Protein AF-A0AAV2G6J3-F1 (afdb_monomer_lite)

InterPro domains:
  IPR007528 RINT-1/Tip20 [PF04437] (34-221)
  IPR007528 RINT-1/Tip20 [PS51386] (1-234)
  IPR007528 RINT-1/Tip20 [PTHR13520] (1-225)

Organism: NCBI:txid586398

pLDDT: mean 77.65, std 18.49, range [34.84, 96.94]

Sequence (234 aa):
MISFDQGVLSLAIHSGVLISIQEDRNLQKLSSLSVFCDRPDWLDFWAEIELSDTLEKLKAEADDERKWKAKVQAVALISGPDNYKSPIVSSRFLHHLSLVIDRCRLLPTTSLRCRFARLVGAPIIHRFLESMLHWCQEAEGLTALTDDEGLIKVANLVNAAHYFESVLKEWCEDVLFLEMGFDQIDPFLNGNSGARGPFNMSMGGVFEFEIKELERFRKEWVEKININSCFEGI

Radius of gyration: 21.55 Å; chains: 1; bounding box: 54×32×74 Å

Foldseek 3Di:
DVVVQVVQLVVCVVVCVCVVDDPQPVNLVSGPLVVCVVVVVVLLVVLVVLQVVLVVVLVVQLVDVVQLVAFPPPDPDDDDPPPLRAGNSLVSLVVSLVVQLVVLVSRSDLVSSLVSNLSRVQVSLVVLVVSLVVLLVVLVVVVVLLPPVSLVSNVNSLSSLVVSLVVVVVVCPDPSQVNSLVVVVPPVVVPDDPPPDVDPPDNDTSCPVSSVSSVVSSVVSVVSSVVSVVVVPD

Structure (mmCIF, N/CA/C/O backbone):
data_AF-A0AAV2G6J3-F1
#
_entry.id   AF-A0AAV2G6J3-F1
#
loop_
_atom_site.group_PDB
_atom_site.id
_atom_site.type_symbol
_atom_site.label_atom_id
_atom_site.label_alt_id
_atom_site.label_comp_id
_atom_site.label_asym_id
_atom_site.label_entity_id
_atom_site.label_seq_id
_atom_site.pdbx_PDB_ins_code
_atom_site.Cartn_x
_atom_site.Cartn_y
_atom_site.Cartn_z
_atom_site.occupancy
_atom_site.B_iso_or_equiv
_atom_site.auth_seq_id
_atom_site.auth_comp_id
_atom_site.auth_asym_id
_atom_site.auth_atom_id
_atom_site.pdbx_PDB_model_num
ATOM 1 N N . MET A 1 1 ? 2.791 6.927 -21.800 1.00 72.19 1 MET A N 1
ATOM 2 C CA . MET A 1 1 ? 4.029 6.133 -21.653 1.00 72.19 1 MET A CA 1
ATOM 3 C C . MET A 1 1 ? 3.708 4.648 -21.622 1.00 72.19 1 MET A C 1
ATOM 5 O O . MET A 1 1 ? 4.014 3.994 -22.596 1.00 72.19 1 MET A O 1
ATOM 9 N N . ILE A 1 2 ? 2.978 4.139 -20.623 1.00 76.62 2 ILE A N 1
ATOM 10 C CA . ILE A 1 2 ? 2.647 2.701 -20.503 1.00 76.62 2 ILE A CA 1
ATOM 11 C C . ILE A 1 2 ? 1.905 2.125 -21.724 1.00 76.62 2 ILE A C 1
ATOM 13 O O . ILE A 1 2 ? 2.316 1.108 -22.263 1.00 76.62 2 ILE A O 1
ATOM 17 N N . SER A 1 3 ? 0.855 2.790 -22.214 1.00 78.69 3 SER A N 1
ATOM 18 C CA . SER A 1 3 ? 0.112 2.335 -23.404 1.00 78.69 3 SER A CA 1
ATOM 19 C C . SER A 1 3 ? 0.949 2.360 -24.687 1.00 78.69 3 SER A C 1
ATOM 21 O O . SER A 1 3 ? 0.799 1.502 -25.553 1.00 78.69 3 SER A O 1
ATOM 23 N N . PHE A 1 4 ? 1.851 3.338 -24.796 1.00 76.69 4 PHE A N 1
ATOM 24 C CA . PHE A 1 4 ? 2.818 3.416 -25.886 1.00 76.69 4 PHE A CA 1
ATOM 25 C C . PHE A 1 4 ? 3.822 2.263 -25.792 1.00 76.69 4 PHE A C 1
ATOM 27 O O . PHE A 1 4 ? 4.052 1.585 -26.785 1.00 76.69 4 PHE A O 1
ATOM 34 N N . ASP A 1 5 ? 4.335 1.992 -24.592 1.00 79.00 5 ASP A N 1
ATOM 35 C CA . ASP A 1 5 ? 5.251 0.890 -24.306 1.00 79.00 5 ASP A CA 1
ATOM 36 C C . ASP A 1 5 ? 4.662 -0.467 -24.691 1.00 79.00 5 ASP A C 1
ATOM 38 O O . ASP A 1 5 ? 5.259 -1.227 -25.447 1.00 79.00 5 ASP A O 1
ATOM 42 N N . GLN A 1 6 ? 3.431 -0.726 -24.248 1.00 79.94 6 GLN A N 1
ATOM 43 C CA . GLN A 1 6 ? 2.686 -1.941 -24.569 1.00 79.94 6 GLN A CA 1
ATOM 44 C C . GLN A 1 6 ? 2.446 -2.080 -26.077 1.00 79.94 6 GLN A C 1
ATOM 46 O O . GLN A 1 6 ? 2.583 -3.173 -26.625 1.00 79.94 6 GLN A O 1
ATOM 51 N N . GLY A 1 7 ? 2.135 -0.974 -26.760 1.00 79.31 7 GLY A N 1
ATOM 52 C CA . GLY A 1 7 ? 1.993 -0.949 -28.214 1.00 79.31 7 GLY A CA 1
ATOM 53 C C . GLY A 1 7 ? 3.303 -1.270 -28.938 1.00 79.31 7 GLY A C 1
ATOM 54 O O . GLY A 1 7 ? 3.314 -2.106 -29.839 1.00 79.31 7 GLY A O 1
ATOM 55 N N . VAL A 1 8 ? 4.415 -0.659 -28.522 1.00 77.62 8 VAL A N 1
ATOM 56 C CA . VAL A 1 8 ? 5.749 -0.900 -29.099 1.00 77.62 8 VAL A CA 1
ATOM 57 C C . VAL A 1 8 ? 6.195 -2.343 -28.867 1.00 77.62 8 VAL A C 1
ATOM 59 O O . VAL A 1 8 ? 6.645 -2.995 -29.809 1.00 77.62 8 VAL A O 1
ATOM 62 N N . LEU A 1 9 ? 6.015 -2.872 -27.655 1.00 74.69 9 LEU A N 1
ATOM 63 C CA . LEU A 1 9 ? 6.336 -4.262 -27.323 1.00 74.69 9 LEU A CA 1
ATOM 64 C C . LEU A 1 9 ? 5.487 -5.245 -28.137 1.00 74.69 9 LEU A C 1
ATOM 66 O O . LEU A 1 9 ? 6.031 -6.183 -28.717 1.00 74.69 9 LEU A O 1
ATOM 70 N N . SER A 1 10 ? 4.177 -5.009 -28.257 1.00 80.25 10 SER A N 1
ATOM 71 C CA . SER A 1 10 ? 3.293 -5.836 -29.089 1.00 80.25 10 SER A CA 1
ATOM 72 C C . SER A 1 10 ? 3.733 -5.831 -30.556 1.00 80.25 10 SER A C 1
ATOM 74 O O . SER A 1 10 ? 3.863 -6.894 -31.166 1.00 80.25 10 SER A O 1
ATOM 76 N N . LEU A 1 11 ? 4.057 -4.663 -31.115 1.00 79.12 11 LEU A N 1
ATOM 77 C CA . LEU A 1 11 ? 4.566 -4.550 -32.484 1.00 79.12 11 LEU A CA 1
ATOM 78 C C . LEU A 1 11 ? 5.906 -5.275 -32.665 1.00 79.12 11 LEU A C 1
ATOM 80 O O . LEU A 1 11 ? 6.098 -5.950 -33.677 1.00 79.12 11 LEU A O 1
ATOM 84 N N . ALA A 1 12 ? 6.818 -5.184 -31.695 1.00 71.06 12 ALA A N 1
ATOM 85 C CA . ALA A 1 12 ? 8.110 -5.874 -31.723 1.00 71.06 12 ALA A CA 1
ATOM 86 C C . ALA A 1 12 ? 7.958 -7.408 -31.675 1.00 71.06 12 ALA A C 1
ATOM 88 O O . ALA A 1 12 ? 8.682 -8.119 -32.377 1.00 71.06 12 ALA A O 1
ATOM 89 N N . ILE A 1 13 ? 6.987 -7.914 -30.903 1.00 73.31 13 ILE A N 1
ATOM 90 C CA . ILE A 1 13 ? 6.621 -9.340 -30.859 1.00 73.31 13 ILE A CA 1
ATOM 91 C C . ILE A 1 13 ? 6.079 -9.784 -32.225 1.00 73.31 13 ILE A C 1
ATOM 93 O O . ILE A 1 13 ? 6.547 -10.773 -32.788 1.00 73.31 13 ILE A O 1
ATOM 97 N N . HIS A 1 14 ? 5.129 -9.037 -32.794 1.00 74.44 14 HIS A N 1
ATOM 98 C CA . HIS A 1 14 ? 4.470 -9.407 -34.052 1.00 74.44 14 HIS A CA 1
ATOM 99 C C . HIS A 1 14 ? 5.359 -9.265 -35.296 1.00 74.44 14 HIS A C 1
ATOM 101 O O . HIS A 1 14 ? 5.108 -9.925 -36.301 1.00 74.44 14 HIS A O 1
ATOM 107 N N . SER A 1 15 ? 6.401 -8.435 -35.244 1.00 73.69 15 SER A N 1
ATOM 108 C CA . SER A 1 15 ? 7.325 -8.203 -36.366 1.00 73.69 15 SER A CA 1
ATOM 109 C C . SER A 1 15 ? 8.508 -9.177 -36.419 1.00 73.69 15 SER A C 1
ATOM 111 O O . SER A 1 15 ? 9.328 -9.084 -37.329 1.00 73.69 15 SER A O 1
ATOM 113 N N . GLY A 1 16 ?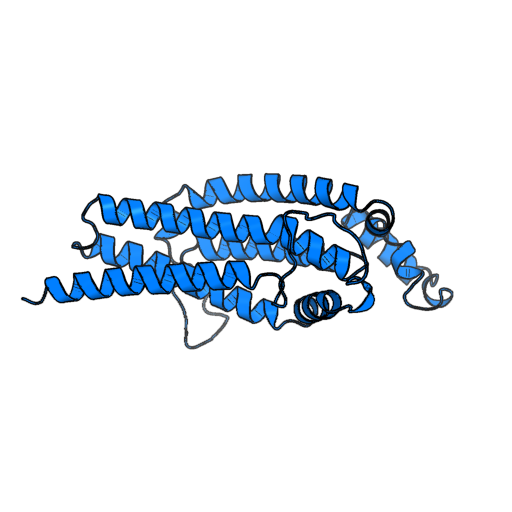 8.628 -10.109 -35.464 1.00 62.91 16 GLY A N 1
ATOM 114 C CA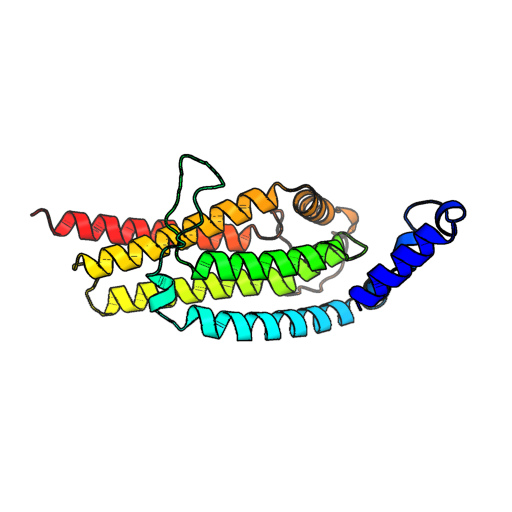 . GLY A 1 16 ? 9.740 -11.067 -35.407 1.00 62.91 16 GLY A CA 1
ATOM 115 C C . GLY A 1 16 ? 11.088 -10.446 -35.017 1.00 62.91 16 GLY A C 1
ATOM 116 O O . GLY A 1 16 ? 12.092 -11.153 -34.961 1.00 62.91 16 GLY A O 1
ATOM 117 N N . VAL A 1 17 ? 11.117 -9.147 -34.690 1.00 63.75 17 VAL A N 1
ATOM 118 C CA . VAL A 1 17 ? 12.305 -8.419 -34.207 1.00 63.75 17 VAL A CA 1
ATOM 119 C C . VAL A 1 17 ? 12.877 -9.089 -32.953 1.00 63.75 17 VAL A C 1
ATOM 121 O O . VAL A 1 17 ? 14.092 -9.233 -32.828 1.00 63.75 17 VAL A O 1
ATOM 124 N N . LEU A 1 18 ? 11.999 -9.612 -32.093 1.00 54.91 18 LEU A N 1
ATOM 125 C CA . LEU A 1 18 ? 12.338 -10.377 -30.890 1.00 54.91 18 LEU A CA 1
ATOM 126 C C . LEU A 1 18 ? 13.157 -11.655 -31.150 1.00 54.91 18 LEU A C 1
ATOM 128 O O . LEU A 1 18 ? 13.958 -12.025 -30.306 1.00 54.91 18 LEU A O 1
ATOM 132 N N . ILE A 1 19 ? 13.030 -12.286 -32.324 1.00 51.00 19 ILE A N 1
ATOM 133 C CA . ILE A 1 19 ? 13.749 -13.529 -32.677 1.00 51.00 19 ILE A CA 1
ATOM 134 C C . ILE A 1 19 ? 15.229 -13.244 -33.008 1.00 51.00 19 ILE A C 1
ATOM 136 O O . ILE A 1 19 ? 16.076 -14.130 -32.933 1.00 51.00 19 ILE A O 1
ATOM 140 N N . SER A 1 20 ? 15.563 -11.996 -33.357 1.00 52.22 20 SER A N 1
ATOM 141 C CA . SER A 1 20 ? 16.933 -11.571 -33.695 1.00 52.22 20 SER A CA 1
ATOM 142 C C . SER A 1 20 ? 17.709 -10.970 -32.518 1.00 52.22 20 SER A C 1
ATOM 144 O O . SER A 1 20 ? 18.921 -10.763 -32.604 1.00 52.22 20 SER A O 1
ATOM 146 N N . ILE A 1 21 ? 17.014 -10.665 -31.422 1.00 52.16 21 ILE A N 1
ATOM 147 C CA . ILE A 1 21 ? 17.557 -9.928 -30.289 1.00 52.16 21 ILE A CA 1
ATOM 148 C C . ILE A 1 21 ? 17.867 -10.928 -29.180 1.00 52.16 21 ILE A C 1
ATOM 150 O O . ILE A 1 21 ? 16.966 -11.423 -28.516 1.00 52.16 21 ILE A O 1
ATOM 154 N N . GLN A 1 22 ? 19.159 -11.199 -28.983 1.00 49.00 22 GLN A N 1
ATOM 155 C CA . GLN A 1 22 ? 19.683 -11.997 -27.876 1.00 49.00 22 GLN A CA 1
ATOM 156 C C . GLN A 1 22 ? 19.003 -11.597 -26.554 1.00 49.00 22 GLN A C 1
ATOM 158 O O . GLN A 1 22 ? 19.019 -10.423 -26.165 1.00 49.00 22 GLN A O 1
ATOM 163 N N . GLU A 1 23 ? 18.351 -12.590 -25.955 1.00 53.41 23 GLU A N 1
ATOM 164 C CA . GLU A 1 23 ? 17.253 -12.470 -24.998 1.00 53.41 23 GLU A CA 1
ATOM 165 C C . GLU A 1 23 ? 17.661 -11.698 -23.717 1.00 53.41 23 GLU A C 1
ATOM 167 O O . GLU A 1 23 ? 18.823 -11.672 -23.307 1.00 53.41 23 GLU A O 1
ATOM 172 N N . ASP A 1 24 ? 16.690 -10.996 -23.131 1.00 54.44 24 ASP A N 1
ATOM 173 C CA . ASP A 1 24 ? 16.726 -10.135 -21.934 1.00 54.44 24 ASP A CA 1
ATOM 174 C C . ASP A 1 24 ? 17.285 -8.709 -22.049 1.00 54.44 24 ASP A C 1
ATOM 176 O O . ASP A 1 24 ? 16.523 -7.742 -21.948 1.00 54.44 24 ASP A O 1
ATOM 180 N N . ARG A 1 25 ? 18.591 -8.501 -22.252 1.00 52.88 25 ARG A N 1
ATOM 181 C CA . ARG A 1 25 ? 19.181 -7.153 -22.037 1.00 52.88 25 ARG A CA 1
ATOM 182 C C . ARG A 1 25 ? 18.759 -6.089 -23.050 1.00 52.88 25 ARG A C 1
ATOM 184 O O . ARG A 1 25 ? 18.781 -4.899 -22.746 1.00 52.88 25 ARG A O 1
ATOM 191 N N . ASN A 1 26 ? 18.426 -6.499 -24.267 1.00 54.53 26 ASN A N 1
ATOM 192 C CA . ASN A 1 26 ? 18.057 -5.578 -25.341 1.00 54.53 26 ASN A CA 1
ATOM 193 C C . ASN A 1 26 ? 16.536 -5.372 -25.443 1.00 54.53 26 ASN A C 1
ATOM 195 O O . ASN A 1 26 ? 16.110 -4.341 -25.952 1.00 54.53 26 ASN A O 1
ATOM 199 N N . LEU A 1 27 ? 15.726 -6.286 -24.897 1.00 55.91 27 LEU A N 1
ATOM 200 C CA . LEU A 1 27 ? 14.273 -6.107 -24.775 1.00 55.91 27 LEU A CA 1
ATOM 201 C C . LEU A 1 27 ? 13.935 -5.036 -23.743 1.00 55.91 27 LEU A C 1
ATOM 203 O O . LEU A 1 27 ? 13.085 -4.185 -23.994 1.00 55.91 27 LEU A O 1
ATOM 207 N N . GLN A 1 28 ? 14.687 -5.003 -22.638 1.00 57.94 28 GLN A N 1
ATOM 208 C CA . GLN A 1 28 ? 14.597 -3.923 -21.658 1.00 57.94 28 GLN A CA 1
ATOM 209 C C . GLN A 1 28 ? 14.877 -2.548 -22.277 1.00 57.94 28 GLN A C 1
ATOM 211 O O . GLN A 1 28 ? 14.279 -1.582 -21.835 1.00 57.94 28 GLN A O 1
ATOM 216 N N . LYS A 1 29 ? 15.719 -2.451 -23.321 1.00 62.94 29 LYS A N 1
ATOM 217 C CA . LYS A 1 29 ? 16.027 -1.187 -24.024 1.00 62.94 29 LYS A CA 1
ATOM 218 C C . LYS A 1 29 ? 14.955 -0.736 -25.019 1.00 62.94 29 LYS A C 1
ATOM 220 O O . LYS A 1 29 ? 14.995 0.406 -25.461 1.00 62.94 29 LYS A O 1
ATOM 225 N N . LEU A 1 30 ? 14.045 -1.626 -25.422 1.00 66.94 30 LEU A N 1
ATOM 226 C CA . LEU A 1 30 ? 12.919 -1.267 -26.292 1.00 66.94 30 LEU A CA 1
ATOM 227 C C . LEU A 1 30 ? 11.773 -0.632 -25.503 1.00 66.94 30 LEU A C 1
ATOM 229 O O . LEU A 1 30 ? 10.970 0.099 -26.082 1.00 66.94 30 LEU A O 1
ATOM 233 N N . SER A 1 31 ? 11.709 -0.895 -24.196 1.00 77.38 31 SER A N 1
ATOM 234 C CA . SER A 1 31 ? 10.759 -0.227 -23.321 1.00 77.38 31 SER A CA 1
ATOM 235 C C . SER A 1 31 ? 11.145 1.243 -23.167 1.00 77.38 31 SER A C 1
ATOM 237 O O . SER A 1 31 ? 12.241 1.578 -22.737 1.00 77.38 31 SER A O 1
ATOM 239 N N . SER A 1 32 ? 10.210 2.139 -23.444 1.00 80.75 32 SER A N 1
ATOM 240 C CA . SER A 1 32 ? 10.260 3.544 -23.049 1.00 80.75 32 SER A CA 1
ATOM 241 C C . SER A 1 32 ? 10.492 3.741 -21.545 1.00 80.75 32 SER A C 1
ATOM 243 O O . SER A 1 32 ? 11.005 4.786 -21.154 1.00 80.75 32 SER A O 1
ATOM 245 N N . LEU A 1 33 ? 10.191 2.743 -20.701 1.00 84.00 33 LEU A N 1
ATOM 246 C CA . LEU A 1 33 ? 10.490 2.764 -19.263 1.00 84.00 33 LEU A CA 1
ATOM 247 C C . LEU A 1 33 ? 11.981 2.547 -18.960 1.00 84.00 33 LEU A C 1
ATOM 249 O O . LEU A 1 33 ? 12.421 2.828 -17.845 1.00 84.00 33 LEU A O 1
ATOM 253 N N . SER A 1 34 ? 12.782 2.118 -19.942 1.00 84.81 34 SER A N 1
ATOM 254 C CA . SER A 1 34 ? 14.243 2.024 -19.822 1.00 84.81 34 SER A CA 1
ATOM 255 C C . SER A 1 34 ? 14.903 3.375 -19.589 1.00 84.81 34 SER A C 1
ATOM 257 O O . SER A 1 34 ? 16.009 3.420 -19.061 1.00 84.81 34 SER A O 1
ATOM 259 N N . VAL A 1 35 ? 14.226 4.477 -19.934 1.00 87.94 35 VAL A N 1
ATOM 260 C CA . VAL A 1 35 ? 14.718 5.836 -19.680 1.00 87.94 35 VAL A CA 1
ATOM 261 C C . VAL A 1 35 ? 15.012 6.067 -18.196 1.00 87.94 35 VAL A C 1
ATOM 263 O O . VAL A 1 35 ? 15.925 6.815 -17.862 1.00 87.94 35 VAL A O 1
ATOM 266 N N . PHE A 1 36 ? 14.297 5.380 -17.299 1.00 88.50 36 PHE A N 1
ATOM 267 C CA . PHE A 1 36 ? 14.523 5.471 -15.858 1.00 88.50 36 PHE A CA 1
ATOM 268 C C . PHE A 1 36 ? 15.818 4.797 -15.400 1.00 88.50 36 PHE A C 1
ATOM 270 O O . PHE A 1 36 ? 16.318 5.131 -14.329 1.00 88.50 36 PHE A O 1
ATOM 277 N N . CYS A 1 37 ? 16.391 3.888 -16.196 1.00 86.19 37 CYS A N 1
ATOM 278 C CA . CYS A 1 37 ? 17.722 3.347 -15.923 1.00 86.19 37 CYS A CA 1
ATOM 279 C C . CYS A 1 37 ? 18.796 4.431 -16.079 1.00 86.19 37 CYS A C 1
ATOM 281 O O . CYS A 1 37 ? 19.710 4.507 -15.263 1.00 86.19 37 CYS A O 1
ATOM 283 N N . ASP A 1 38 ? 18.662 5.281 -17.100 1.00 87.81 38 ASP A N 1
ATOM 284 C CA . ASP A 1 38 ? 19.607 6.368 -17.378 1.00 87.81 38 ASP A CA 1
ATOM 285 C C . ASP A 1 38 ? 19.305 7.622 -16.541 1.00 87.81 38 ASP A C 1
ATOM 287 O O . ASP A 1 38 ? 20.206 8.391 -16.199 1.00 87.81 38 ASP A O 1
ATOM 291 N N . ARG A 1 39 ? 18.025 7.837 -16.215 1.00 88.06 39 ARG A N 1
ATOM 292 C CA . ARG A 1 39 ? 17.498 8.984 -15.463 1.00 88.06 39 ARG A CA 1
ATOM 293 C C . ARG A 1 39 ? 16.634 8.519 -14.289 1.00 88.06 39 ARG A C 1
ATOM 295 O O . ARG A 1 39 ? 15.408 8.649 -14.335 1.00 88.06 39 ARG A O 1
ATOM 302 N N . PRO A 1 40 ? 17.245 7.989 -13.214 1.00 85.25 40 PRO A N 1
ATOM 303 C CA . PRO A 1 40 ? 16.501 7.551 -12.034 1.00 85.25 40 PRO A CA 1
ATOM 304 C C . PRO A 1 40 ? 15.792 8.711 -11.319 1.00 85.25 40 PRO A C 1
ATOM 306 O O . PRO A 1 40 ? 14.793 8.486 -10.648 1.00 85.25 40 PRO A O 1
ATOM 309 N N . ASP A 1 41 ? 16.246 9.954 -11.501 1.00 87.81 41 ASP A N 1
ATOM 310 C CA . ASP A 1 41 ? 15.562 11.160 -11.021 1.00 87.81 41 ASP A CA 1
ATOM 311 C C . ASP A 1 41 ? 14.175 11.343 -11.658 1.00 87.81 41 ASP A C 1
ATOM 313 O O . ASP A 1 41 ? 13.249 11.837 -11.020 1.00 87.81 41 ASP A O 1
ATOM 317 N N . TRP A 1 42 ? 13.988 10.901 -12.904 1.00 93.62 42 TRP A N 1
ATOM 318 C CA . TRP A 1 42 ? 12.686 10.975 -13.572 1.00 93.62 42 TRP A CA 1
ATOM 319 C C . TRP A 1 42 ? 11.685 9.971 -13.009 1.00 93.62 42 TRP A C 1
ATOM 321 O O . TRP A 1 42 ? 10.480 10.222 -13.075 1.00 93.62 42 TRP A O 1
ATOM 331 N N . LEU A 1 43 ? 12.166 8.862 -12.437 1.00 92.38 43 LEU A N 1
ATOM 332 C CA . LEU A 1 43 ? 11.307 7.921 -11.726 1.00 92.38 43 LEU A CA 1
ATOM 333 C C . LEU A 1 43 ? 10.697 8.587 -10.492 1.00 92.38 43 LEU A C 1
ATOM 335 O O . LEU A 1 43 ? 9.514 8.390 -10.235 1.00 92.38 43 LEU A O 1
ATOM 339 N N . ASP A 1 44 ? 11.474 9.397 -9.770 1.00 91.31 44 ASP A N 1
ATOM 340 C CA . ASP A 1 44 ? 10.992 10.111 -8.585 1.00 91.31 44 ASP A CA 1
ATOM 341 C C . ASP A 1 44 ? 9.896 11.116 -8.952 1.00 91.31 44 ASP A C 1
ATOM 343 O O . ASP A 1 44 ? 8.839 11.120 -8.327 1.00 91.31 44 ASP A O 1
ATOM 347 N N . PHE A 1 45 ? 10.096 11.905 -10.015 1.00 93.62 45 PHE A N 1
ATOM 348 C CA . PHE A 1 45 ? 9.066 12.826 -10.510 1.00 93.62 45 PHE A CA 1
ATOM 349 C C . PHE A 1 45 ? 7.801 12.093 -10.955 1.00 93.62 45 PHE A C 1
ATOM 351 O O . PHE A 1 45 ? 6.687 12.531 -10.673 1.00 93.62 45 PHE A O 1
ATOM 358 N N . TRP A 1 46 ? 7.952 10.969 -11.659 1.00 94.00 46 TRP A N 1
ATOM 359 C CA . TRP A 1 46 ? 6.795 10.181 -12.067 1.00 94.00 46 TRP A CA 1
ATOM 360 C C . TRP A 1 46 ? 6.060 9.586 -10.858 1.00 94.00 46 TRP A C 1
ATOM 362 O O . TRP A 1 46 ? 4.831 9.642 -10.809 1.00 94.00 46 TRP A O 1
ATOM 372 N N . ALA A 1 47 ? 6.796 9.085 -9.864 1.00 95.25 47 ALA A N 1
ATOM 373 C CA . ALA A 1 47 ? 6.242 8.590 -8.610 1.00 95.25 47 ALA A CA 1
ATOM 374 C C . ALA A 1 47 ? 5.498 9.689 -7.837 1.00 95.25 47 ALA A C 1
ATOM 376 O O . ALA A 1 47 ? 4.411 9.436 -7.331 1.00 95.25 47 ALA A O 1
ATOM 377 N N . GLU A 1 48 ? 6.031 10.910 -7.786 1.00 95.75 48 GLU A N 1
ATOM 378 C CA . GLU A 1 48 ? 5.375 12.055 -7.145 1.00 95.75 48 GLU A CA 1
ATOM 379 C C . GLU A 1 48 ? 4.039 12.399 -7.818 1.00 95.75 48 GLU A C 1
ATOM 381 O O . GLU A 1 48 ? 3.030 12.587 -7.136 1.00 95.75 48 GLU A O 1
ATOM 386 N N . ILE A 1 49 ? 4.004 12.421 -9.155 1.00 94.25 49 ILE A N 1
ATOM 387 C CA . ILE A 1 49 ? 2.775 12.673 -9.921 1.00 94.25 49 ILE A CA 1
ATOM 388 C C . ILE A 1 49 ? 1.737 11.575 -9.655 1.00 94.25 49 ILE A C 1
ATOM 390 O O . ILE A 1 49 ? 0.578 11.880 -9.372 1.00 94.25 49 ILE A O 1
ATOM 394 N N . GLU A 1 50 ? 2.149 10.306 -9.725 1.00 94.25 50 GLU A N 1
ATOM 395 C CA . GLU A 1 50 ? 1.273 9.152 -9.484 1.00 94.25 50 GLU A CA 1
ATOM 396 C C . GLU A 1 50 ? 0.737 9.145 -8.045 1.00 94.25 50 GLU A C 1
ATOM 398 O O . GLU A 1 50 ? -0.449 8.887 -7.816 1.00 94.25 50 GLU A O 1
ATOM 403 N N . LEU A 1 51 ? 1.597 9.463 -7.075 1.00 96.19 51 LEU A N 1
ATOM 404 C CA . LEU A 1 51 ? 1.227 9.548 -5.671 1.00 96.19 51 LEU A CA 1
ATOM 405 C C . LEU A 1 51 ? 0.222 10.673 -5.433 1.00 96.19 51 LEU A C 1
ATOM 407 O O . LEU A 1 51 ? -0.793 10.439 -4.783 1.00 96.19 51 LEU A O 1
ATOM 411 N N . SER A 1 52 ? 0.478 11.870 -5.961 1.00 95.81 52 SER A N 1
ATOM 412 C CA . SER A 1 52 ? -0.397 13.033 -5.788 1.00 95.81 52 SER A CA 1
ATOM 413 C C . SER A 1 52 ? -1.811 12.763 -6.315 1.00 95.81 52 SER A C 1
ATOM 415 O O . SER A 1 52 ? -2.782 12.896 -5.569 1.00 95.81 52 SER A O 1
ATOM 417 N N . ASP A 1 53 ? -1.924 12.266 -7.553 1.00 93.31 53 ASP A N 1
ATOM 418 C CA . ASP A 1 53 ? -3.207 11.895 -8.171 1.00 93.31 53 ASP A CA 1
ATOM 419 C C . ASP A 1 53 ? -3.933 10.793 -7.379 1.00 93.31 53 ASP A C 1
ATOM 421 O O . ASP A 1 53 ? -5.150 10.841 -7.175 1.00 93.31 53 ASP A O 1
ATOM 425 N N . THR A 1 54 ? -3.189 9.805 -6.875 1.00 94.38 54 THR A N 1
ATOM 426 C CA . THR A 1 54 ? -3.765 8.719 -6.073 1.00 94.38 54 THR A CA 1
ATOM 427 C C . THR A 1 54 ? -4.247 9.207 -4.707 1.00 94.38 54 THR A C 1
ATOM 429 O O . THR A 1 54 ? -5.348 8.851 -4.282 1.00 94.38 54 THR A O 1
ATOM 432 N N . LEU A 1 55 ? -3.467 10.039 -4.013 1.00 94.81 55 LEU A N 1
ATOM 433 C CA . LEU A 1 55 ? -3.836 10.581 -2.706 1.00 94.81 55 LEU A CA 1
ATOM 434 C C . LEU A 1 55 ? -5.028 11.534 -2.796 1.00 94.81 55 LEU A C 1
ATOM 436 O O . LEU A 1 55 ? -5.874 11.507 -1.904 1.00 94.81 55 LEU A O 1
ATOM 440 N N . GLU A 1 56 ? -5.140 12.332 -3.860 1.00 93.81 56 GLU A N 1
ATOM 441 C CA . GLU A 1 56 ? -6.310 13.186 -4.091 1.00 93.81 56 GLU A CA 1
ATOM 442 C C . GLU A 1 56 ? -7.595 12.349 -4.195 1.00 93.81 56 GLU A C 1
ATOM 444 O O . GLU A 1 56 ? -8.586 12.636 -3.518 1.00 93.81 56 GLU A O 1
ATOM 449 N N . LYS A 1 57 ? -7.552 11.248 -4.958 1.00 90.94 57 LYS A N 1
ATOM 450 C CA . LYS A 1 57 ? -8.675 10.304 -5.093 1.00 90.94 57 LYS A CA 1
ATOM 451 C C . LYS A 1 57 ? -9.010 9.615 -3.773 1.00 90.94 57 LYS A C 1
ATOM 453 O O . LYS A 1 57 ? -10.176 9.532 -3.396 1.00 90.94 57 LYS A O 1
ATOM 458 N N . LEU A 1 58 ? -7.994 9.141 -3.054 1.00 92.31 58 LEU A N 1
ATOM 459 C CA . LEU A 1 58 ? -8.174 8.432 -1.786 1.00 92.31 58 LEU A CA 1
ATOM 460 C C . LEU A 1 58 ? -8.645 9.345 -0.657 1.00 92.31 58 LEU A C 1
ATOM 462 O O . LEU A 1 58 ? -9.377 8.888 0.216 1.00 92.31 58 LEU A O 1
ATOM 466 N N . LYS A 1 59 ? -8.280 10.628 -0.670 1.00 90.38 59 LYS A N 1
ATOM 467 C CA . LYS A 1 59 ? -8.743 11.600 0.323 1.00 90.38 59 LYS A CA 1
ATOM 468 C C . LYS A 1 59 ? -10.266 11.731 0.308 1.00 90.38 59 LYS A C 1
ATOM 470 O O . LYS A 1 59 ? -10.891 11.615 1.355 1.00 90.38 59 LYS A O 1
ATOM 475 N N . ALA A 1 60 ? -10.867 11.869 -0.874 1.00 85.25 60 ALA A N 1
ATOM 476 C CA . ALA A 1 60 ? -12.323 11.938 -1.012 1.00 85.25 60 ALA A CA 1
ATOM 477 C C . ALA A 1 60 ? -13.040 10.656 -0.537 1.00 85.25 60 ALA A C 1
ATOM 479 O O . ALA A 1 60 ? -14.198 10.696 -0.121 1.00 85.25 60 ALA A O 1
ATOM 480 N N . GLU A 1 61 ? -12.367 9.505 -0.600 1.00 86.00 61 GLU A N 1
ATOM 481 C CA . GLU A 1 61 ? -12.879 8.240 -0.066 1.00 86.00 61 GLU A CA 1
ATOM 482 C C . GLU A 1 61 ? -12.704 8.134 1.457 1.00 86.00 61 GLU A C 1
ATOM 484 O O . GLU A 1 61 ? -13.602 7.640 2.136 1.00 86.00 61 GLU A O 1
ATOM 489 N N . ALA A 1 62 ? -11.574 8.599 1.994 1.00 87.50 62 ALA A N 1
ATOM 490 C CA . ALA A 1 62 ? -11.229 8.508 3.411 1.00 87.50 62 ALA A CA 1
ATOM 491 C C . ALA A 1 62 ? -12.001 9.497 4.300 1.00 87.50 62 ALA A C 1
ATOM 493 O O . ALA A 1 62 ? -12.267 9.173 5.458 1.00 87.50 62 ALA A O 1
ATOM 494 N N . ASP A 1 63 ? -12.380 10.660 3.768 1.00 86.31 63 ASP A N 1
ATOM 495 C CA . ASP A 1 63 ? -13.078 11.711 4.522 1.00 86.31 63 ASP A CA 1
ATOM 496 C C . ASP A 1 63 ? -14.586 11.402 4.726 1.00 86.31 63 ASP A C 1
ATOM 498 O O . ASP A 1 63 ? -15.259 12.056 5.521 1.00 86.31 63 ASP A O 1
ATOM 502 N N . ASP A 1 64 ? -15.145 10.393 4.042 1.00 83.69 64 ASP A N 1
ATOM 503 C CA . ASP A 1 64 ? -16.552 9.988 4.187 1.00 83.69 64 ASP A CA 1
ATOM 504 C C . ASP A 1 64 ? -16.725 8.889 5.256 1.00 83.69 64 ASP A C 1
ATOM 506 O O . ASP A 1 64 ? -16.546 7.697 4.981 1.00 83.69 64 ASP A O 1
ATOM 510 N N . GLU A 1 65 ? -17.145 9.271 6.473 1.00 77.88 65 GLU A N 1
ATOM 511 C CA . GLU A 1 65 ? -17.411 8.350 7.603 1.00 77.88 65 GLU A CA 1
ATOM 512 C C . GLU A 1 65 ? -18.328 7.178 7.200 1.00 77.88 65 GLU A C 1
ATOM 514 O O . GLU A 1 65 ? -18.181 6.049 7.682 1.00 77.88 65 GLU A O 1
ATOM 519 N N . ARG A 1 66 ? -19.279 7.399 6.280 1.00 78.88 66 ARG A N 1
ATOM 520 C CA . ARG A 1 66 ? -20.235 6.356 5.870 1.00 78.88 66 ARG A CA 1
ATOM 521 C C . ARG A 1 66 ? -19.523 5.182 5.213 1.00 78.88 66 ARG A C 1
ATOM 523 O O . ARG A 1 66 ? -19.955 4.042 5.388 1.00 78.88 66 ARG A O 1
ATOM 530 N N . LYS A 1 67 ? -18.422 5.433 4.502 1.00 80.44 67 LYS A N 1
ATOM 531 C CA . LYS A 1 67 ? -17.628 4.396 3.828 1.00 80.44 67 LYS A CA 1
ATOM 532 C C . LYS A 1 67 ? -16.812 3.556 4.810 1.00 80.44 67 LYS A C 1
ATOM 534 O O . LYS A 1 67 ? -16.526 2.397 4.509 1.00 80.44 67 LYS A O 1
ATOM 539 N N . TRP A 1 68 ? -16.504 4.099 5.988 1.00 79.69 68 TRP A N 1
ATOM 540 C CA . TRP A 1 68 ? -15.859 3.372 7.087 1.00 79.69 68 TRP A CA 1
ATOM 541 C C . TRP A 1 68 ? -16.830 2.469 7.857 1.00 79.69 68 TRP A C 1
ATOM 543 O O . TRP A 1 68 ? -16.427 1.439 8.393 1.00 79.69 68 TRP A O 1
ATOM 553 N N . LYS A 1 69 ? -18.125 2.806 7.868 1.00 70.75 69 LYS A N 1
ATOM 554 C CA . LYS A 1 69 ? -19.186 1.952 8.438 1.00 70.75 69 LYS A CA 1
ATOM 555 C C . LYS A 1 69 ? -19.707 0.913 7.448 1.00 70.75 69 LYS A C 1
ATOM 557 O O . LYS A 1 69 ? -20.111 -0.182 7.842 1.00 70.75 69 LYS A O 1
ATOM 562 N N . ALA A 1 70 ? -19.729 1.258 6.163 1.00 64.44 70 ALA A N 1
ATOM 563 C CA . ALA A 1 70 ? -20.207 0.378 5.115 1.00 64.44 70 ALA A CA 1
ATOM 564 C C . ALA A 1 70 ? -19.241 -0.797 4.931 1.00 64.44 70 ALA A C 1
ATOM 566 O O . ALA A 1 70 ? -18.103 -0.641 4.491 1.00 64.44 70 ALA A O 1
ATOM 567 N N . LYS A 1 71 ? -19.716 -1.997 5.262 1.00 64.25 71 LYS A N 1
ATOM 568 C CA . LYS A 1 71 ? -19.009 -3.247 4.983 1.00 64.25 71 LYS A CA 1
ATOM 569 C C . LYS A 1 71 ? -19.082 -3.523 3.490 1.00 64.25 71 LYS A C 1
ATOM 571 O O . LYS A 1 71 ? -20.139 -3.331 2.885 1.00 64.25 71 LYS A O 1
ATOM 576 N N . VAL A 1 72 ? -17.989 -4.003 2.902 1.00 55.44 72 VAL A N 1
ATOM 577 C CA . VAL A 1 72 ? -18.040 -4.502 1.525 1.00 55.44 72 VAL A CA 1
ATOM 578 C C . VAL A 1 72 ? -19.012 -5.685 1.514 1.00 55.44 72 VAL A C 1
ATOM 580 O O . VAL A 1 72 ? -18.711 -6.749 2.051 1.00 55.44 72 VAL A O 1
ATOM 583 N N . GLN A 1 73 ? -20.194 -5.520 0.912 1.00 47.34 73 GLN A N 1
ATOM 584 C CA . GLN A 1 73 ? -20.990 -6.656 0.444 1.00 47.34 73 GLN A CA 1
ATOM 585 C C . GLN A 1 73 ? -20.279 -7.208 -0.791 1.00 47.34 73 GLN A C 1
ATOM 587 O O . GLN A 1 73 ? -20.716 -7.015 -1.924 1.00 47.34 73 GLN A O 1
ATOM 592 N N . ALA A 1 74 ? -19.113 -7.817 -0.589 1.00 42.78 74 ALA A N 1
ATOM 593 C CA . ALA A 1 74 ? -18.445 -8.529 -1.657 1.00 42.78 74 ALA A CA 1
ATOM 594 C C . ALA A 1 74 ? -19.306 -9.759 -1.923 1.00 42.78 74 ALA A C 1
ATOM 596 O O . ALA A 1 74 ? -19.343 -10.701 -1.136 1.00 42.78 74 ALA A O 1
ATOM 597 N N . VAL A 1 75 ? -20.102 -9.637 -2.984 1.00 39.69 75 VAL A N 1
ATOM 598 C CA . VAL A 1 75 ? -20.522 -10.685 -3.910 1.00 39.69 75 VAL A CA 1
ATOM 599 C C . VAL A 1 75 ? -20.004 -12.061 -3.493 1.00 39.69 75 VAL A C 1
ATOM 601 O O . VAL A 1 75 ? -18.803 -12.309 -3.477 1.00 39.69 75 VAL A O 1
ATOM 604 N N . ALA A 1 76 ? -20.954 -12.939 -3.191 1.00 38.69 76 ALA A N 1
ATOM 605 C CA . ALA A 1 76 ? -20.831 -14.318 -2.741 1.00 38.69 76 ALA A CA 1
ATOM 606 C C . ALA A 1 76 ? -20.059 -15.280 -3.683 1.00 38.69 76 ALA A C 1
ATOM 608 O O . ALA A 1 76 ? -20.530 -16.385 -3.930 1.00 38.69 76 ALA A O 1
ATOM 609 N N . LEU A 1 77 ? -18.903 -14.898 -4.237 1.00 39.06 77 LEU A N 1
ATOM 610 C CA . LEU A 1 77 ? -18.214 -15.667 -5.282 1.00 39.06 77 LEU A CA 1
ATOM 611 C C . LEU A 1 77 ? -16.729 -15.965 -5.038 1.00 39.06 77 LEU A C 1
ATOM 613 O O . LEU A 1 77 ? -16.136 -16.643 -5.868 1.00 39.06 77 LEU A O 1
ATOM 617 N N . ILE A 1 78 ? -16.125 -15.555 -3.919 1.00 41.66 78 ILE A N 1
ATOM 618 C CA . ILE A 1 78 ? -14.771 -16.018 -3.566 1.00 41.66 78 ILE A CA 1
ATOM 619 C C . ILE A 1 78 ? -14.802 -16.525 -2.125 1.00 41.66 78 ILE A C 1
ATOM 621 O O . ILE A 1 78 ? -14.714 -15.770 -1.164 1.00 41.66 78 ILE A O 1
ATOM 625 N N . SER A 1 79 ? -15.072 -17.821 -1.998 1.00 42.28 79 SER A N 1
ATOM 626 C CA . SER A 1 79 ? -15.231 -18.535 -0.737 1.00 42.28 79 SER A CA 1
ATOM 627 C C . SER A 1 79 ? -13.904 -18.676 0.017 1.00 42.28 79 SER A C 1
ATOM 629 O O . SER A 1 79 ? -12.984 -19.325 -0.471 1.00 42.28 79 SER A O 1
ATOM 631 N N . GLY A 1 80 ? -13.866 -18.157 1.245 1.00 37.59 80 GLY A N 1
ATOM 632 C CA . GLY A 1 80 ? -12.935 -18.521 2.316 1.00 37.59 80 GLY A CA 1
ATOM 633 C C . GLY A 1 80 ? -13.638 -18.345 3.677 1.00 37.59 80 GLY A C 1
ATOM 634 O O . GLY A 1 80 ? -14.548 -17.518 3.763 1.00 37.59 80 GLY A O 1
ATOM 635 N N . PRO A 1 81 ? -13.305 -19.120 4.731 1.00 38.84 81 PRO A N 1
ATOM 636 C CA . PRO A 1 81 ? -14.053 -19.110 5.997 1.00 38.84 81 PRO A CA 1
ATOM 637 C C . PRO A 1 81 ? -13.871 -17.824 6.818 1.00 38.84 81 PRO A C 1
ATOM 639 O O . PRO A 1 81 ? -14.689 -17.541 7.690 1.00 38.84 81 PRO A O 1
ATOM 642 N N . ASP A 1 82 ? -12.859 -17.017 6.500 1.00 41.72 82 ASP A N 1
ATOM 643 C CA . ASP A 1 82 ? -12.515 -15.797 7.227 1.00 41.72 82 ASP A CA 1
ATOM 644 C C . ASP A 1 82 ? -12.966 -14.554 6.453 1.00 41.72 82 ASP A C 1
ATOM 646 O O . ASP A 1 82 ? -12.169 -13.733 5.999 1.00 41.72 82 ASP A O 1
ATOM 650 N N . ASN A 1 83 ? -14.283 -14.403 6.282 1.00 46.97 83 ASN A N 1
ATOM 651 C CA . ASN A 1 83 ? -14.867 -13.166 5.764 1.00 46.97 83 ASN A CA 1
ATOM 652 C C . ASN A 1 83 ? -14.715 -12.046 6.809 1.00 46.97 83 ASN A C 1
ATOM 654 O O . ASN A 1 83 ? -15.666 -11.692 7.517 1.00 46.97 83 ASN A O 1
ATOM 658 N N . TYR A 1 84 ? -13.514 -11.471 6.905 1.00 50.59 84 TYR A N 1
ATOM 659 C CA . TYR A 1 84 ? -13.292 -10.223 7.622 1.00 50.59 84 TYR A CA 1
ATOM 660 C C . TYR A 1 84 ? -14.182 -9.156 6.993 1.00 50.59 84 TYR A C 1
ATOM 662 O O . TYR A 1 84 ? -14.030 -8.767 5.836 1.00 50.59 84 TYR A O 1
ATOM 670 N N . LYS A 1 85 ? -15.163 -8.697 7.772 1.00 61.81 85 LYS A N 1
ATOM 671 C CA . LYS A 1 85 ? -16.097 -7.630 7.408 1.00 61.81 85 LYS A CA 1
ATOM 672 C C . LYS A 1 85 ? -15.365 -6.284 7.419 1.00 61.81 85 LYS A C 1
ATOM 674 O O . LYS A 1 85 ? -15.600 -5.466 8.304 1.00 61.81 85 LYS A O 1
ATOM 679 N N . SER A 1 86 ? -14.456 -6.096 6.471 1.00 67.50 86 SER A N 1
ATOM 680 C CA . SER A 1 86 ? -13.658 -4.885 6.330 1.00 67.50 86 SER A CA 1
ATOM 681 C C . SER A 1 86 ? -14.477 -3.758 5.672 1.00 67.50 86 SER A C 1
ATOM 683 O O . SER A 1 86 ? -15.343 -4.041 4.828 1.00 67.50 86 SER A O 1
ATOM 685 N N . PRO A 1 87 ? -14.265 -2.487 6.057 1.00 77.94 87 PRO A N 1
ATOM 686 C CA . PRO A 1 87 ? -14.901 -1.344 5.414 1.00 77.94 87 PRO A CA 1
ATOM 687 C C . PRO A 1 87 ? -14.577 -1.224 3.920 1.00 77.94 87 PRO A C 1
ATOM 689 O O . PRO A 1 87 ? -13.513 -1.637 3.455 1.00 77.94 87 PRO A O 1
ATOM 692 N N . ILE A 1 88 ? -15.466 -0.576 3.160 1.00 81.75 88 ILE A N 1
ATOM 693 C CA . ILE A 1 88 ? -15.259 -0.305 1.725 1.00 81.75 88 ILE A CA 1
ATOM 694 C C . ILE A 1 88 ? -13.962 0.464 1.478 1.00 81.75 88 ILE A C 1
ATOM 696 O O . ILE A 1 88 ? -13.269 0.188 0.496 1.00 81.75 88 ILE A O 1
ATOM 700 N N . VAL A 1 89 ? -13.594 1.373 2.379 1.00 86.12 89 VAL A N 1
ATOM 701 C CA . VAL A 1 89 ? -12.372 2.175 2.247 1.00 86.12 89 VAL A CA 1
ATOM 702 C C . VAL A 1 89 ? -11.125 1.295 2.123 1.00 86.12 89 VAL A C 1
ATOM 704 O O . VAL A 1 89 ? -10.309 1.544 1.238 1.00 86.12 89 VAL A O 1
ATOM 707 N N . SER A 1 90 ? -11.010 0.204 2.887 1.00 89.62 90 SER A N 1
ATOM 708 C CA . SER A 1 90 ? -9.870 -0.719 2.780 1.00 89.62 90 SER A CA 1
ATOM 709 C C . SER A 1 90 ? -9.720 -1.288 1.372 1.00 89.62 90 SER A C 1
ATOM 711 O O . SER A 1 90 ? -8.625 -1.283 0.814 1.00 89.62 90 SER A O 1
ATOM 713 N N . SER A 1 91 ? -10.829 -1.710 0.755 1.00 88.81 91 SER A N 1
ATOM 714 C CA . SER A 1 91 ? -10.814 -2.230 -0.618 1.00 88.81 91 SER A CA 1
ATOM 715 C C . SER A 1 91 ? -10.407 -1.172 -1.649 1.00 88.81 91 SER A C 1
ATOM 717 O O . SER A 1 91 ? -9.740 -1.495 -2.628 1.00 88.81 91 SER A O 1
ATOM 719 N N . ARG A 1 92 ? -10.752 0.103 -1.422 1.00 91.25 92 ARG A N 1
ATOM 720 C CA . ARG A 1 92 ? -10.360 1.214 -2.302 1.00 91.25 92 ARG A CA 1
ATOM 721 C C . ARG A 1 92 ? -8.868 1.494 -2.217 1.00 91.25 92 ARG A C 1
ATOM 723 O O . ARG A 1 92 ? -8.219 1.575 -3.256 1.00 91.25 92 ARG A O 1
ATOM 730 N N . PHE A 1 93 ? -8.318 1.581 -1.008 1.00 94.62 93 PHE A N 1
ATOM 731 C CA . PHE A 1 93 ? -6.877 1.752 -0.821 1.00 94.62 93 PHE A CA 1
ATOM 732 C C . PHE A 1 93 ? -6.090 0.582 -1.424 1.00 94.62 93 PHE A C 1
ATOM 734 O O . PHE A 1 93 ? -5.141 0.821 -2.168 1.00 94.62 93 PHE A O 1
ATOM 741 N N . LEU A 1 94 ? -6.521 -0.665 -1.199 1.00 94.69 94 LEU A N 1
ATOM 742 C CA . LEU A 1 94 ? -5.891 -1.840 -1.812 1.00 94.69 94 LEU A CA 1
ATOM 743 C C . LEU A 1 94 ? -6.006 -1.837 -3.337 1.00 94.69 94 LEU A C 1
ATOM 745 O O . LEU A 1 94 ? -5.045 -2.180 -4.016 1.00 94.69 94 LEU A O 1
ATOM 749 N N . HIS A 1 95 ? -7.143 -1.416 -3.893 1.00 93.88 95 HIS A N 1
ATOM 750 C CA . HIS A 1 95 ? -7.298 -1.291 -5.341 1.00 93.88 95 HIS A CA 1
ATOM 751 C C . HIS A 1 95 ? -6.297 -0.290 -5.930 1.00 93.88 95 HIS A C 1
ATOM 753 O O . HIS A 1 95 ? -5.595 -0.616 -6.883 1.00 93.88 95 HIS A O 1
ATOM 759 N N . HIS A 1 96 ? -6.182 0.902 -5.341 1.00 94.12 96 HIS A N 1
ATOM 760 C CA . HIS A 1 96 ? -5.205 1.895 -5.787 1.00 94.12 96 HIS A CA 1
ATOM 761 C C . HIS A 1 96 ? -3.765 1.403 -5.622 1.00 94.12 96 HIS A C 1
ATOM 763 O O . HIS A 1 96 ? -2.957 1.572 -6.535 1.00 94.12 96 HIS A O 1
ATOM 769 N N . LEU A 1 97 ? -3.454 0.731 -4.512 1.00 95.06 97 LEU A N 1
ATOM 770 C CA . LEU A 1 97 ? -2.140 0.134 -4.304 1.00 95.06 97 LEU A CA 1
ATOM 771 C C . LEU A 1 97 ? -1.850 -0.956 -5.349 1.00 95.06 97 LEU A C 1
ATOM 773 O O . LEU A 1 97 ? -0.767 -0.965 -5.920 1.00 95.06 97 LEU A O 1
ATOM 777 N N . SER A 1 98 ? -2.826 -1.802 -5.690 1.00 94.56 98 SER A N 1
ATOM 778 C CA . SER A 1 98 ? -2.701 -2.802 -6.760 1.00 94.56 98 SER A CA 1
ATOM 779 C C . SER A 1 98 ? -2.377 -2.153 -8.104 1.00 94.56 98 SER A C 1
ATOM 781 O O . SER A 1 98 ? -1.482 -2.621 -8.797 1.00 94.56 98 SER A O 1
ATOM 783 N N . LEU A 1 99 ? -3.034 -1.041 -8.456 1.00 92.94 99 LEU A N 1
ATOM 784 C CA . LEU A 1 99 ? -2.726 -0.306 -9.689 1.00 92.94 99 LEU A CA 1
ATOM 785 C C . LEU A 1 99 ? -1.294 0.250 -9.687 1.00 92.94 99 LEU A C 1
ATOM 787 O O . LEU A 1 99 ? -0.657 0.332 -10.737 1.00 92.94 99 LEU A O 1
ATOM 791 N N . VAL A 1 100 ? -0.771 0.656 -8.529 1.00 91.75 100 VAL A N 1
ATOM 792 C CA . VAL A 1 100 ? 0.634 1.069 -8.382 1.00 91.75 100 VAL A CA 1
ATOM 793 C C . VAL A 1 100 ? 1.565 -0.127 -8.577 1.00 91.75 100 VAL A C 1
ATOM 795 O O . VAL A 1 100 ? 2.554 -0.008 -9.299 1.00 91.75 100 VAL A O 1
ATOM 798 N N . ILE A 1 101 ? 1.239 -1.289 -8.007 1.00 92.12 101 ILE A N 1
ATOM 799 C CA . ILE A 1 101 ? 2.021 -2.521 -8.184 1.00 92.12 101 ILE A CA 1
ATOM 800 C C . ILE A 1 101 ? 1.996 -3.006 -9.639 1.00 92.12 101 ILE A C 1
ATOM 802 O O . ILE A 1 101 ? 3.036 -3.388 -10.172 1.00 92.12 101 ILE A O 1
ATOM 806 N N . ASP A 1 102 ? 0.867 -2.911 -10.334 1.00 91.19 102 ASP A N 1
ATOM 807 C CA . ASP A 1 102 ? 0.783 -3.273 -11.751 1.00 91.19 102 ASP A CA 1
ATOM 808 C C . ASP A 1 102 ? 1.666 -2.382 -12.628 1.00 91.19 102 ASP A C 1
ATOM 810 O O . ASP A 1 102 ? 2.314 -2.866 -13.556 1.00 91.19 102 ASP A O 1
ATOM 814 N N . ARG A 1 103 ? 1.768 -1.087 -12.308 1.00 89.44 103 ARG A N 1
ATOM 815 C CA . ARG A 1 103 ? 2.708 -0.177 -12.981 1.00 89.44 103 ARG A CA 1
ATOM 816 C C . ARG A 1 103 ? 4.153 -0.462 -12.599 1.00 89.44 103 ARG A C 1
ATOM 818 O O . ARG A 1 103 ? 5.025 -0.416 -13.463 1.00 89.44 103 ARG A O 1
ATOM 825 N N . CYS A 1 104 ? 4.394 -0.788 -11.331 1.00 90.19 104 CYS A N 1
ATOM 826 C CA . CYS A 1 104 ? 5.696 -1.198 -10.824 1.00 90.19 104 CYS A CA 1
ATOM 827 C C . CYS A 1 104 ? 6.245 -2.381 -11.632 1.00 90.19 104 CYS A C 1
ATOM 829 O O . CYS A 1 104 ? 7.373 -2.305 -12.106 1.00 90.19 104 CYS A O 1
ATOM 831 N N . ARG A 1 105 ? 5.431 -3.413 -11.902 1.00 88.88 105 ARG A N 1
ATOM 832 C CA . ARG A 1 105 ? 5.815 -4.608 -12.688 1.00 88.88 105 ARG A CA 1
ATOM 833 C C . ARG A 1 105 ? 6.419 -4.287 -14.059 1.00 88.88 105 ARG A C 1
ATOM 835 O O . ARG A 1 105 ? 7.224 -5.065 -14.562 1.00 88.88 105 ARG A O 1
ATOM 842 N N . LEU A 1 106 ? 6.057 -3.150 -14.652 1.00 87.38 106 LEU A N 1
ATOM 843 C CA . LEU A 1 106 ? 6.541 -2.733 -15.967 1.00 87.38 106 LEU A CA 1
ATOM 844 C C . LEU A 1 106 ? 7.958 -2.146 -15.933 1.00 87.38 106 LEU A C 1
ATOM 846 O O . LEU A 1 106 ? 8.595 -2.027 -16.978 1.00 87.38 106 LEU A O 1
ATOM 850 N N . LEU A 1 107 ? 8.469 -1.768 -14.759 1.00 88.75 107 LEU A N 1
ATOM 851 C CA . LEU A 1 107 ? 9.811 -1.207 -14.648 1.00 88.75 107 LEU A CA 1
ATOM 852 C C . LEU A 1 107 ? 10.875 -2.271 -14.971 1.00 88.75 107 LEU A C 1
ATOM 854 O O . LEU A 1 107 ? 10.727 -3.440 -14.599 1.00 88.75 107 LEU A O 1
ATOM 858 N N . PRO A 1 108 ? 11.960 -1.887 -15.663 1.00 84.88 108 PRO A N 1
ATOM 859 C CA . PRO A 1 108 ? 12.878 -2.841 -16.285 1.00 84.88 108 PRO A CA 1
ATOM 860 C C . PRO A 1 108 ? 13.798 -3.554 -15.290 1.00 84.88 108 PRO A C 1
ATOM 862 O O . PRO A 1 108 ? 14.220 -4.674 -15.558 1.00 84.88 108 PRO A O 1
ATOM 865 N N . THR A 1 109 ? 14.107 -2.933 -14.148 1.00 86.56 109 THR A N 1
ATOM 866 C CA . THR A 1 109 ? 14.999 -3.507 -13.131 1.00 86.56 109 THR A CA 1
ATOM 867 C C . THR A 1 109 ? 14.306 -3.593 -11.782 1.00 86.56 109 THR A C 1
ATOM 869 O O . THR A 1 109 ? 13.508 -2.726 -11.419 1.00 86.56 109 THR A O 1
ATOM 872 N N . THR A 1 110 ? 14.656 -4.608 -10.999 1.00 87.81 110 THR A N 1
ATOM 873 C CA . THR A 1 110 ? 14.159 -4.802 -9.634 1.00 87.81 110 THR A CA 1
ATOM 874 C C . THR A 1 110 ? 14.419 -3.596 -8.732 1.00 87.81 110 THR A C 1
ATOM 876 O O . THR A 1 110 ? 13.562 -3.224 -7.938 1.00 87.81 110 THR A O 1
ATOM 879 N N . SER A 1 111 ? 15.571 -2.933 -8.880 1.00 87.38 111 SER A N 1
ATOM 880 C CA . SER A 1 111 ? 15.901 -1.727 -8.110 1.00 87.38 111 SER A CA 1
ATOM 881 C C . SER A 1 111 ? 14.911 -0.588 -8.385 1.00 87.38 111 SER A C 1
ATOM 883 O O . SER A 1 111 ? 14.405 0.031 -7.447 1.00 87.38 111 SER A O 1
ATOM 885 N N . LEU A 1 112 ? 14.564 -0.351 -9.658 1.00 89.31 112 LEU A N 1
ATOM 886 C CA . LEU A 1 112 ? 13.566 0.657 -10.029 1.00 89.31 112 LEU A CA 1
ATOM 887 C C . LEU A 1 112 ? 12.167 0.260 -9.547 1.00 89.31 112 LEU A C 1
ATOM 889 O O . LEU A 1 112 ? 11.452 1.112 -9.022 1.00 89.31 112 LEU A O 1
ATOM 893 N N . ARG A 1 113 ? 11.803 -1.026 -9.658 1.00 92.06 113 ARG A N 1
ATOM 894 C CA . ARG A 1 113 ? 10.551 -1.576 -9.109 1.00 92.06 113 ARG A CA 1
ATOM 895 C C . ARG A 1 113 ? 10.436 -1.298 -7.611 1.00 92.06 113 ARG A C 1
ATOM 897 O O . ARG A 1 113 ? 9.484 -0.661 -7.170 1.00 92.06 113 ARG A O 1
ATOM 904 N N . CYS A 1 114 ? 11.449 -1.691 -6.843 1.00 90.94 114 CYS A N 1
ATOM 905 C CA . CYS A 1 114 ? 11.482 -1.514 -5.394 1.00 90.94 114 CYS A CA 1
ATOM 906 C C . CYS A 1 114 ? 11.398 -0.032 -5.013 1.00 90.94 114 CYS A C 1
ATOM 908 O O . CYS A 1 114 ? 10.583 0.356 -4.174 1.00 90.94 114 CYS A O 1
ATOM 910 N N . ARG A 1 115 ? 12.176 0.822 -5.689 1.00 91.69 115 ARG A N 1
ATOM 911 C CA . ARG A 1 115 ? 12.149 2.273 -5.474 1.00 91.69 115 ARG A CA 1
ATOM 912 C C . ARG A 1 115 ? 10.768 2.862 -5.745 1.00 91.69 115 ARG A C 1
ATOM 914 O O . ARG A 1 115 ? 10.255 3.576 -4.892 1.00 91.69 115 ARG A O 1
ATOM 921 N N . PHE A 1 116 ? 10.146 2.546 -6.878 1.00 93.94 116 PHE A N 1
ATOM 922 C CA . PHE A 1 116 ? 8.814 3.049 -7.222 1.00 93.94 116 PHE A CA 1
ATOM 923 C C . PHE A 1 116 ? 7.740 2.552 -6.249 1.00 93.94 116 PHE A C 1
ATOM 925 O O . PHE A 1 116 ? 6.953 3.349 -5.736 1.00 93.94 116 PHE A O 1
ATOM 932 N N . ALA A 1 117 ? 7.748 1.252 -5.933 1.00 93.56 117 ALA A N 1
ATOM 933 C CA . ALA A 1 117 ? 6.840 0.658 -4.957 1.00 93.56 117 ALA A CA 1
ATOM 934 C C . ALA A 1 117 ? 6.950 1.356 -3.596 1.00 93.56 117 ALA A C 1
ATOM 936 O O . ALA A 1 117 ? 5.929 1.658 -2.986 1.00 93.56 117 ALA A O 1
ATOM 937 N N . ARG A 1 118 ? 8.165 1.688 -3.141 1.00 93.00 118 ARG A N 1
ATOM 938 C CA . ARG A 1 118 ? 8.365 2.448 -1.901 1.00 93.00 118 ARG A CA 1
ATOM 939 C C . ARG A 1 118 ? 7.952 3.913 -2.012 1.00 93.00 118 ARG A C 1
ATOM 941 O O . ARG A 1 118 ? 7.318 4.410 -1.091 1.00 93.00 118 ARG A O 1
ATOM 948 N N . LEU A 1 119 ? 8.291 4.604 -3.099 1.00 94.06 119 LEU A N 1
ATOM 949 C CA . LEU A 1 119 ? 7.975 6.029 -3.267 1.00 94.06 119 LEU A CA 1
ATOM 950 C C . LEU A 1 119 ? 6.471 6.299 -3.323 1.00 94.06 119 LEU A C 1
ATOM 952 O O . LEU A 1 119 ? 6.032 7.336 -2.841 1.00 94.06 119 LEU A O 1
ATOM 956 N N . VAL A 1 120 ? 5.688 5.379 -3.888 1.00 96.38 120 VAL A N 1
ATOM 957 C CA . VAL A 1 120 ? 4.239 5.561 -4.055 1.00 96.38 120 VAL A CA 1
ATOM 958 C C . VAL A 1 120 ? 3.446 4.714 -3.065 1.00 96.38 120 VAL A C 1
ATOM 960 O O . VAL A 1 120 ? 2.542 5.207 -2.393 1.00 96.38 120 VAL A O 1
ATOM 963 N N . GLY A 1 121 ? 3.788 3.433 -2.940 1.00 95.69 121 GLY A N 1
ATOM 964 C CA . GLY A 1 121 ? 3.032 2.482 -2.133 1.00 95.69 121 GLY A CA 1
ATOM 965 C C . GLY A 1 121 ? 3.123 2.760 -0.638 1.00 95.69 121 GLY A C 1
ATOM 966 O O . GLY A 1 121 ? 2.091 2.800 0.027 1.00 95.69 121 GLY A O 1
ATOM 967 N N . ALA A 1 122 ? 4.321 3.030 -0.107 1.00 94.75 122 ALA A N 1
ATOM 968 C CA . ALA A 1 122 ? 4.463 3.291 1.325 1.00 94.75 122 ALA A CA 1
ATOM 969 C C . ALA A 1 122 ? 3.649 4.518 1.781 1.00 94.75 122 ALA A C 1
ATOM 971 O O . ALA A 1 122 ? 2.902 4.380 2.753 1.00 94.75 122 ALA A O 1
ATOM 972 N N . PRO A 1 123 ? 3.682 5.679 1.096 1.00 96.12 123 PRO A N 1
ATOM 973 C CA . PRO A 1 123 ? 2.820 6.808 1.451 1.00 96.12 123 PRO A CA 1
ATOM 974 C C . PRO A 1 123 ? 1.315 6.516 1.371 1.00 96.12 123 PRO A C 1
ATOM 976 O O . PRO A 1 123 ? 0.561 7.013 2.204 1.00 96.12 123 PRO A O 1
ATOM 979 N N . ILE A 1 124 ? 0.858 5.685 0.425 1.00 96.81 124 ILE A N 1
ATOM 980 C CA . ILE A 1 124 ? -0.553 5.260 0.358 1.00 96.81 124 ILE A CA 1
ATOM 981 C C . ILE A 1 124 ? -0.937 4.453 1.606 1.00 96.81 124 ILE A C 1
ATOM 983 O O . ILE A 1 124 ? -1.994 4.695 2.193 1.00 96.81 124 ILE A O 1
ATOM 987 N N . ILE A 1 125 ? -0.078 3.522 2.037 1.00 96.94 125 ILE A N 1
ATOM 988 C CA . ILE A 1 125 ? -0.313 2.714 3.244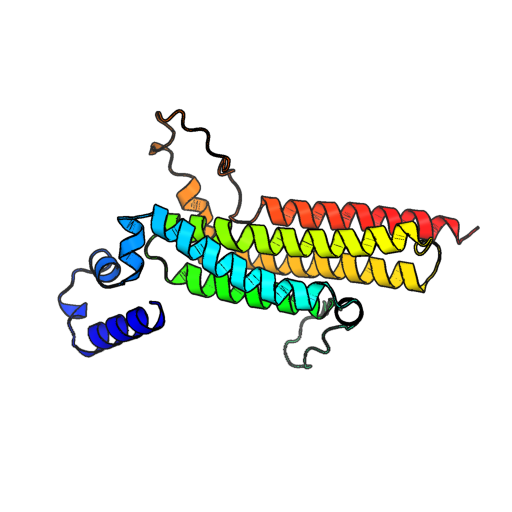 1.00 96.94 125 ILE A CA 1
ATOM 989 C C . ILE A 1 125 ? -0.303 3.604 4.494 1.00 96.94 125 ILE A C 1
ATOM 991 O O . ILE A 1 125 ? -1.187 3.485 5.341 1.00 96.94 125 ILE A O 1
ATOM 995 N N . HIS A 1 126 ? 0.638 4.548 4.586 1.00 96.19 126 HIS A N 1
ATOM 996 C CA . HIS A 1 126 ? 0.667 5.523 5.679 1.00 96.19 126 HIS A CA 1
ATOM 997 C C . HIS A 1 126 ? -0.608 6.367 5.710 1.00 96.19 126 HIS A C 1
ATOM 999 O O . HIS A 1 126 ? -1.207 6.517 6.769 1.00 96.19 126 HIS A O 1
ATOM 1005 N N . ARG A 1 127 ? -1.092 6.846 4.558 1.00 95.88 127 ARG A N 1
ATOM 1006 C CA . ARG A 1 127 ? -2.344 7.610 4.485 1.00 95.88 127 ARG A CA 1
ATOM 1007 C C . ARG A 1 127 ? -3.549 6.802 4.972 1.00 95.88 127 ARG A C 1
ATOM 1009 O O . ARG A 1 127 ? -4.441 7.355 5.620 1.00 95.88 127 ARG A O 1
ATOM 1016 N N . PHE A 1 128 ? -3.596 5.507 4.658 1.00 95.31 128 PHE A N 1
ATOM 1017 C CA . PHE A 1 128 ? -4.628 4.605 5.170 1.00 95.31 128 PHE A CA 1
ATOM 1018 C C . PHE A 1 128 ? -4.573 4.514 6.701 1.00 95.31 128 PHE A C 1
ATOM 1020 O O . PHE A 1 128 ? -5.593 4.699 7.366 1.00 95.31 128 PHE A O 1
ATOM 1027 N N . LEU A 1 129 ? -3.376 4.298 7.254 1.00 95.44 129 LEU A N 1
ATOM 1028 C CA . LEU A 1 129 ? -3.146 4.235 8.696 1.00 95.44 129 LEU A CA 1
ATOM 1029 C C . LEU A 1 129 ? -3.518 5.548 9.401 1.00 95.44 129 LEU A C 1
ATOM 1031 O O . LEU A 1 129 ? -4.239 5.51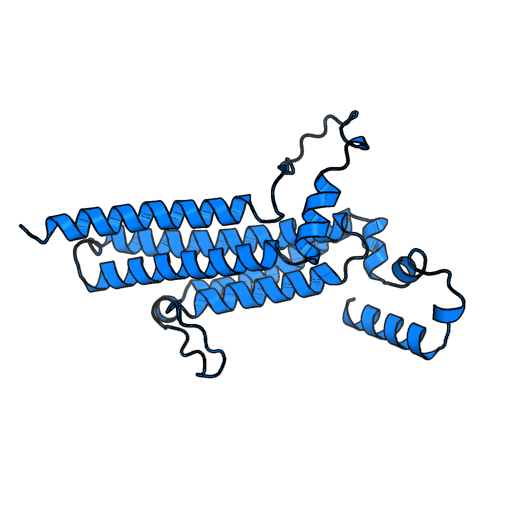5 10.394 1.00 95.44 129 LEU A O 1
ATOM 1035 N N . GLU A 1 130 ? -3.096 6.695 8.866 1.00 94.81 130 GLU A N 1
ATOM 1036 C CA . GLU A 1 130 ? -3.449 8.026 9.381 1.00 94.81 130 GLU A CA 1
ATOM 1037 C C . GLU A 1 130 ? -4.964 8.233 9.431 1.00 94.81 130 GLU A C 1
ATOM 1039 O O . GLU A 1 130 ? -5.490 8.743 10.419 1.00 94.81 130 GLU A O 1
ATOM 1044 N N . SER A 1 131 ? -5.671 7.805 8.382 1.00 93.00 131 SER A N 1
ATOM 1045 C CA . SER A 1 131 ? -7.128 7.916 8.319 1.00 93.00 131 SER A CA 1
ATOM 1046 C C . SER A 1 131 ? -7.790 7.079 9.416 1.00 93.00 131 SER A C 1
ATOM 1048 O O . SER A 1 131 ? -8.664 7.574 10.121 1.00 93.00 131 SER A O 1
ATOM 1050 N N . MET A 1 132 ? -7.350 5.832 9.619 1.00 92.69 132 MET A N 1
ATOM 1051 C CA . MET A 1 132 ? -7.875 4.987 10.699 1.00 92.69 132 MET A CA 1
ATOM 1052 C C . MET A 1 132 ? -7.564 5.558 12.083 1.00 92.69 132 MET A C 1
ATOM 1054 O O . MET A 1 132 ? -8.434 5.560 12.952 1.00 92.69 132 MET A O 1
ATOM 1058 N N . LEU A 1 133 ? -6.344 6.060 12.287 1.00 92.44 133 LEU A N 1
ATOM 1059 C CA . LEU A 1 133 ? -5.934 6.664 13.550 1.00 92.44 133 LEU A CA 1
ATOM 1060 C C . LEU A 1 133 ? -6.788 7.885 13.888 1.00 92.44 133 LEU A C 1
ATOM 1062 O O . LEU A 1 133 ? -7.244 7.998 15.023 1.00 92.44 133 LEU A O 1
ATOM 1066 N N . HIS A 1 134 ? -7.048 8.746 12.904 1.00 91.31 134 HIS A N 1
ATOM 1067 C CA . HIS A 1 134 ? -7.921 9.903 13.065 1.00 91.31 134 HIS A CA 1
ATOM 1068 C C . HIS A 1 134 ? -9.314 9.494 13.565 1.00 91.31 134 HIS A C 1
ATOM 1070 O O . HIS A 1 134 ? -9.767 9.999 14.592 1.00 91.31 134 HIS A O 1
ATOM 1076 N N . TRP A 1 135 ? -9.948 8.518 12.909 1.00 88.62 135 TRP A N 1
ATOM 1077 C CA . TRP A 1 135 ? -11.283 8.048 13.292 1.00 88.62 135 TRP A CA 1
ATOM 1078 C C . TRP A 1 135 ? -11.315 7.353 14.658 1.00 88.62 135 TRP A C 1
ATOM 1080 O O . TRP A 1 135 ? -12.268 7.530 15.418 1.00 88.62 135 TRP A O 1
ATOM 1090 N N . CYS A 1 136 ? -10.283 6.581 15.008 1.00 88.88 136 CYS A N 1
ATOM 1091 C CA . CYS A 1 136 ? -10.196 5.973 16.335 1.00 88.88 136 CYS A CA 1
ATOM 1092 C C . CYS A 1 136 ? -10.021 7.028 17.441 1.00 88.88 136 CYS A C 1
ATOM 1094 O O . CYS A 1 136 ? -10.660 6.929 18.487 1.00 88.88 136 CYS A O 1
ATOM 1096 N N . GLN A 1 137 ? -9.189 8.049 17.214 1.00 88.44 137 GLN A N 1
ATOM 1097 C CA . GLN A 1 137 ? -8.982 9.147 18.167 1.00 88.44 137 GLN A CA 1
ATOM 1098 C C . GLN A 1 137 ? -10.240 10.003 18.343 1.00 88.44 137 GLN A C 1
ATOM 1100 O O . GLN A 1 137 ? -10.548 10.417 19.459 1.00 88.44 137 GLN A O 1
ATOM 1105 N N . GLU A 1 138 ? -10.990 10.242 17.266 1.00 86.56 138 GLU A N 1
ATOM 1106 C CA . GLU A 1 138 ? -12.284 10.924 17.339 1.00 86.56 138 GLU A CA 1
ATOM 1107 C C . GLU A 1 138 ? -13.286 10.129 18.190 1.00 86.56 138 GLU A C 1
ATOM 1109 O O . GLU A 1 138 ? -13.943 10.696 19.064 1.00 86.56 138 GLU A O 1
ATOM 1114 N N . ALA A 1 139 ? -13.351 8.805 18.008 1.00 82.81 139 ALA A N 1
ATOM 1115 C CA . ALA A 1 139 ? -14.190 7.935 18.829 1.00 82.81 139 ALA A CA 1
ATOM 1116 C C . ALA A 1 139 ? -13.767 7.945 20.314 1.00 82.81 139 ALA A C 1
ATOM 1118 O O . ALA A 1 139 ? -14.616 8.054 21.199 1.00 82.81 139 ALA A O 1
ATOM 1119 N N . GLU A 1 140 ? -12.465 7.888 20.605 1.00 81.25 140 GLU A N 1
ATOM 1120 C CA . GLU A 1 140 ? -11.932 7.971 21.974 1.00 81.25 140 GLU A CA 1
ATOM 1121 C C . GLU A 1 140 ? -12.277 9.315 22.645 1.00 81.25 140 GLU A C 1
ATOM 1123 O O . GLU A 1 140 ? -12.726 9.337 23.792 1.00 81.25 140 GLU A O 1
ATOM 1128 N N . GLY A 1 141 ? -12.153 10.433 21.919 1.00 76.12 141 GLY A N 1
ATOM 1129 C CA . GLY A 1 141 ? -12.454 11.779 22.424 1.00 76.12 141 GLY A CA 1
ATOM 1130 C C . GLY A 1 141 ? -13.938 12.043 22.712 1.00 76.12 141 GLY A C 1
ATOM 1131 O O . GLY A 1 141 ? -14.258 12.896 23.539 1.00 76.12 141 GLY A O 1
ATOM 1132 N N . LEU A 1 142 ? -14.845 11.299 22.073 1.00 67.50 142 LEU A N 1
ATOM 1133 C CA . LEU A 1 142 ? -16.299 11.426 22.234 1.00 67.50 142 LEU A CA 1
ATOM 1134 C C . LEU A 1 142 ? -16.883 10.485 23.300 1.00 67.50 142 LEU A C 1
ATOM 1136 O O . LEU A 1 142 ? -18.088 10.247 23.303 1.00 67.50 142 LEU A O 1
ATOM 1140 N N . THR A 1 143 ? -16.058 9.934 24.201 1.00 65.00 143 THR A N 1
ATOM 1141 C CA . THR A 1 143 ? -16.451 8.892 25.180 1.00 65.00 143 THR A CA 1
ATOM 1142 C C . THR A 1 143 ? -17.012 7.618 24.534 1.00 65.00 143 THR A C 1
ATOM 1144 O O . THR A 1 143 ? -17.644 6.804 25.193 1.00 65.00 143 THR A O 1
ATOM 1147 N N . ALA A 1 144 ? -16.751 7.392 23.243 1.00 58.66 144 ALA A N 1
ATOM 1148 C CA . ALA A 1 144 ? -17.377 6.312 22.482 1.00 58.66 144 ALA A CA 1
ATOM 1149 C C . ALA A 1 144 ? -16.788 4.921 22.807 1.00 58.66 144 ALA A C 1
ATOM 1151 O O . ALA A 1 144 ? -17.291 3.906 22.346 1.00 58.66 144 ALA A O 1
ATOM 1152 N N . LEU A 1 145 ? -15.727 4.843 23.616 1.00 61.59 145 LEU A N 1
ATOM 1153 C CA . LEU A 1 145 ? -15.199 3.564 24.104 1.00 61.59 145 LEU A CA 1
ATOM 1154 C C . LEU A 1 145 ? -15.989 2.982 25.294 1.00 61.59 145 LEU A C 1
ATOM 1156 O O . LEU A 1 145 ? -15.633 1.904 25.760 1.00 61.59 145 LEU A O 1
ATOM 1160 N N . THR A 1 146 ? -17.028 3.677 25.768 1.00 66.38 146 THR A N 1
ATOM 1161 C CA . THR A 1 146 ? -18.002 3.199 26.772 1.00 66.38 146 THR A CA 1
ATOM 1162 C C . THR A 1 146 ? -19.426 3.121 26.201 1.00 66.38 146 THR A C 1
ATOM 1164 O O . THR A 1 146 ? -20.409 3.133 26.935 1.00 66.38 146 THR A O 1
ATOM 1167 N N . ASP A 1 147 ? -19.557 3.206 24.876 1.00 78.25 147 ASP A N 1
ATOM 1168 C CA . ASP A 1 147 ? -20.820 3.088 24.151 1.00 78.25 147 ASP A CA 1
ATOM 1169 C C . ASP A 1 147 ? -20.660 2.009 23.078 1.00 78.25 147 ASP A C 1
ATOM 1171 O O . ASP A 1 147 ? -19.668 1.985 22.340 1.00 78.25 147 ASP A O 1
ATOM 1175 N N . ASP A 1 148 ? -21.653 1.129 22.968 1.00 75.62 148 ASP A N 1
ATOM 1176 C CA . ASP A 1 148 ? -21.663 0.016 22.022 1.00 75.62 148 ASP A CA 1
ATOM 1177 C C . ASP A 1 148 ? -21.448 0.492 20.575 1.00 75.62 148 ASP A C 1
ATOM 1179 O O . ASP A 1 148 ? -20.753 -0.172 19.798 1.00 75.62 148 ASP A O 1
ATOM 1183 N N . GLU A 1 149 ? -21.997 1.653 20.182 1.00 77.62 149 GLU A N 1
ATOM 1184 C CA . GLU A 1 149 ? -21.810 2.172 18.821 1.00 77.62 149 GLU A CA 1
ATOM 1185 C C . GLU A 1 149 ? -20.346 2.552 18.564 1.00 77.62 149 GLU A C 1
ATOM 1187 O O . GLU A 1 149 ? -19.786 2.207 17.515 1.00 77.62 149 GLU A O 1
ATOM 1192 N N . GLY A 1 150 ? -19.699 3.228 19.510 1.00 78.44 150 GLY A N 1
ATOM 1193 C CA . GLY A 1 150 ? -18.293 3.598 19.390 1.00 78.44 150 GLY A CA 1
ATOM 1194 C C . GLY A 1 150 ? -17.347 2.401 19.432 1.00 78.44 150 GLY A C 1
ATOM 1195 O O . GLY A 1 150 ? -16.435 2.325 18.602 1.00 78.44 150 GLY A O 1
ATOM 1196 N N . LEU A 1 151 ? -17.614 1.410 20.287 1.00 81.38 151 LEU A N 1
ATOM 1197 C CA . LEU A 1 151 ? -16.879 0.142 20.299 1.00 81.38 151 LEU A CA 1
ATOM 1198 C C . LEU A 1 151 ? -16.982 -0.581 18.950 1.00 81.38 151 LEU A C 1
ATOM 1200 O O . LEU A 1 151 ? -15.968 -1.031 18.409 1.00 81.38 151 LEU A O 1
ATOM 1204 N N . ILE A 1 152 ? -18.175 -0.631 18.344 1.00 81.81 152 ILE A N 1
ATOM 1205 C CA . ILE A 1 152 ? -18.373 -1.212 17.007 1.00 81.81 152 ILE A CA 1
ATOM 1206 C C . ILE A 1 152 ? -17.580 -0.442 15.941 1.00 81.81 152 ILE A C 1
ATOM 1208 O O . ILE A 1 152 ? -16.995 -1.068 15.049 1.00 81.81 152 ILE A O 1
ATOM 1212 N N . LYS A 1 153 ? -17.536 0.896 16.004 1.00 82.81 153 LYS A N 1
ATOM 1213 C CA . LYS A 1 153 ? -16.752 1.715 15.059 1.00 82.81 153 LYS A CA 1
ATOM 1214 C C . LYS A 1 153 ? -15.260 1.398 15.153 1.00 82.81 153 LYS A C 1
ATOM 1216 O O . LYS A 1 153 ? -14.653 1.080 14.130 1.00 82.81 153 LYS A O 1
ATOM 1221 N N . VAL A 1 154 ? -14.687 1.416 16.357 1.00 87.25 154 VAL A N 1
ATOM 1222 C CA . VAL A 1 154 ? -13.257 1.127 16.564 1.00 87.25 154 VAL A CA 1
ATOM 1223 C C . VAL A 1 154 ? -12.939 -0.318 16.178 1.00 87.25 154 VAL A C 1
ATOM 1225 O O . VAL A 1 154 ? -11.965 -0.561 15.468 1.00 87.25 154 VAL A O 1
ATOM 1228 N N . ALA A 1 155 ? -13.801 -1.280 16.518 1.00 86.81 155 ALA A N 1
ATOM 1229 C CA . ALA A 1 155 ? -13.635 -2.671 16.096 1.00 86.81 155 ALA A CA 1
ATOM 1230 C C . ALA A 1 155 ? -13.631 -2.829 14.562 1.00 86.81 155 ALA A C 1
ATOM 1232 O O . ALA A 1 155 ? -12.858 -3.623 14.023 1.00 86.81 155 ALA A O 1
ATOM 1233 N N . ASN A 1 156 ? -14.452 -2.069 13.827 1.00 86.31 156 ASN A N 1
ATOM 1234 C CA . ASN A 1 156 ? -14.421 -2.085 12.361 1.00 86.31 156 ASN A CA 1
ATOM 1235 C C . ASN A 1 156 ? -13.096 -1.532 11.805 1.00 86.31 156 ASN A C 1
ATOM 1237 O O . ASN A 1 156 ? -12.585 -2.095 10.840 1.00 86.31 156 ASN A O 1
ATOM 1241 N N . LEU A 1 157 ? -12.517 -0.491 12.413 1.00 90.00 157 LEU A N 1
ATOM 1242 C CA . LEU A 1 157 ? -11.213 0.069 12.019 1.00 90.00 157 LEU A CA 1
ATOM 1243 C C . LEU A 1 157 ? -10.058 -0.895 12.328 1.00 90.00 157 LEU A C 1
ATOM 1245 O O . LEU A 1 157 ? -9.170 -1.093 11.504 1.00 90.00 157 LEU A O 1
ATOM 1249 N N . VAL A 1 158 ? -10.106 -1.577 13.471 1.00 90.69 158 VAL A N 1
ATOM 1250 C CA . VAL A 1 158 ? -9.159 -2.650 13.820 1.00 90.69 158 VAL A CA 1
ATOM 1251 C C . VAL A 1 158 ? -9.231 -3.797 12.807 1.00 90.69 158 VAL A C 1
ATOM 1253 O O . VAL A 1 158 ? -8.199 -4.275 12.330 1.00 90.69 158 VAL A O 1
ATOM 1256 N N . ASN A 1 159 ? -10.440 -4.216 12.423 1.00 89.50 159 ASN A N 1
ATOM 1257 C CA . ASN A 1 159 ? -10.638 -5.227 11.381 1.00 89.50 159 ASN A CA 1
ATOM 1258 C C . ASN A 1 159 ? -10.151 -4.743 10.007 1.00 89.50 159 ASN A C 1
ATOM 1260 O O . ASN A 1 159 ? -9.618 -5.538 9.235 1.00 89.50 159 ASN A O 1
ATOM 1264 N N . ALA A 1 160 ? -10.307 -3.449 9.711 1.00 90.81 160 ALA A N 1
ATOM 1265 C CA . ALA A 1 160 ? -9.800 -2.818 8.498 1.00 90.81 160 ALA A CA 1
ATOM 1266 C C . ALA A 1 160 ? -8.271 -2.913 8.418 1.00 90.81 160 ALA A C 1
ATOM 1268 O O . ALA A 1 160 ? -7.740 -3.354 7.397 1.00 90.81 160 ALA A O 1
ATOM 1269 N N . ALA A 1 161 ? -7.580 -2.559 9.507 1.00 92.94 161 ALA A N 1
ATOM 1270 C CA . ALA A 1 161 ? -6.130 -2.668 9.625 1.00 92.94 161 ALA A CA 1
ATOM 1271 C C . ALA A 1 161 ? -5.664 -4.119 9.476 1.00 92.94 161 ALA A C 1
ATOM 1273 O O . ALA A 1 161 ? -4.732 -4.381 8.723 1.00 92.94 161 ALA A O 1
ATOM 1274 N N . HIS A 1 162 ? -6.354 -5.061 10.129 1.00 92.00 162 HIS A N 1
ATOM 1275 C CA . HIS A 1 162 ? -6.019 -6.478 10.028 1.00 92.00 162 HIS A CA 1
ATOM 1276 C C . HIS A 1 162 ? -6.149 -7.004 8.598 1.00 92.00 162 HIS A C 1
ATOM 1278 O O . HIS A 1 162 ? -5.223 -7.621 8.089 1.00 92.00 162 HIS A O 1
ATOM 1284 N N . TYR A 1 163 ? -7.273 -6.725 7.935 1.00 91.44 163 TYR A N 1
ATOM 1285 C CA . TYR A 1 163 ? -7.485 -7.141 6.552 1.00 91.44 163 TYR A CA 1
ATOM 1286 C C . TYR A 1 163 ? -6.419 -6.562 5.616 1.00 91.44 163 TYR A C 1
ATOM 1288 O O . TYR A 1 163 ? -5.853 -7.282 4.797 1.00 91.44 163 TYR A O 1
ATOM 1296 N N . PHE A 1 164 ? -6.117 -5.269 5.760 1.00 93.94 164 PHE A N 1
ATOM 1297 C CA . PHE A 1 164 ? -5.101 -4.604 4.950 1.00 93.94 164 PHE A CA 1
ATOM 1298 C C . PHE A 1 164 ? -3.710 -5.216 5.171 1.00 93.94 164 PHE A C 1
ATOM 1300 O O . PHE A 1 164 ? -3.006 -5.509 4.209 1.00 93.94 164 PHE A O 1
ATOM 1307 N N . GLU A 1 165 ? -3.339 -5.464 6.429 1.00 94.44 165 GLU A N 1
ATOM 1308 C CA . GLU A 1 165 ? -2.102 -6.151 6.815 1.00 94.44 165 GLU A CA 1
ATOM 1309 C C . GLU A 1 165 ? -2.007 -7.549 6.191 1.00 94.44 165 GLU A C 1
ATOM 1311 O O . GLU A 1 165 ? -0.971 -7.883 5.619 1.00 94.44 165 GLU A O 1
ATOM 1316 N N . SER A 1 166 ? -3.070 -8.357 6.269 1.00 92.69 166 SER A N 1
ATOM 1317 C CA . SER A 1 166 ? -3.091 -9.710 5.698 1.00 92.69 166 SER A CA 1
ATOM 1318 C C . SER A 1 166 ? -2.841 -9.697 4.192 1.00 92.69 166 SER A C 1
ATOM 1320 O O . SER A 1 166 ? -2.024 -10.477 3.711 1.00 92.69 166 SER A O 1
ATOM 1322 N N . VAL A 1 167 ? -3.477 -8.775 3.461 1.00 93.19 167 VAL A N 1
ATOM 1323 C CA . VAL A 1 167 ? -3.275 -8.640 2.009 1.00 93.19 167 VAL A CA 1
ATOM 1324 C C . VAL A 1 167 ? -1.845 -8.204 1.685 1.00 93.19 167 VAL A C 1
ATOM 1326 O O . VAL A 1 167 ? -1.232 -8.744 0.770 1.00 93.19 167 VAL A O 1
ATOM 1329 N N . LEU A 1 168 ? -1.273 -7.264 2.446 1.00 93.56 168 LEU A N 1
ATOM 1330 C CA . LEU A 1 168 ? 0.118 -6.846 2.239 1.00 93.56 168 LEU A CA 1
ATOM 1331 C C . LEU A 1 168 ? 1.118 -7.975 2.502 1.00 93.56 168 LEU A C 1
ATOM 1333 O O . LEU A 1 168 ? 2.104 -8.085 1.774 1.00 93.56 168 LEU A O 1
ATOM 1337 N N . LYS A 1 169 ? 0.878 -8.797 3.529 1.00 93.50 169 LYS A N 1
ATOM 1338 C CA . LYS A 1 169 ? 1.706 -9.971 3.832 1.00 93.50 169 LYS A CA 1
ATOM 1339 C C . LYS A 1 169 ? 1.661 -10.981 2.693 1.00 93.50 169 LYS A C 1
ATOM 1341 O O . LYS A 1 169 ? 2.717 -11.368 2.213 1.00 93.50 169 LYS A O 1
ATOM 1346 N N . GLU A 1 170 ? 0.464 -11.307 2.207 1.00 92.50 170 GLU A N 1
ATOM 1347 C CA . GLU A 1 170 ? 0.280 -12.187 1.047 1.00 92.50 170 GLU A CA 1
ATOM 1348 C C . GLU A 1 170 ? 1.009 -11.646 -0.192 1.00 92.50 170 GLU A C 1
ATOM 1350 O O . GLU A 1 170 ? 1.718 -12.379 -0.874 1.00 92.50 170 GLU A O 1
ATOM 1355 N N . TRP A 1 171 ? 0.915 -10.342 -0.467 1.00 91.62 171 TRP A N 1
ATOM 1356 C CA . TRP A 1 171 ? 1.644 -9.740 -1.587 1.00 91.62 171 TRP A CA 1
ATOM 1357 C C . TRP A 1 171 ? 3.154 -9.805 -1.403 1.00 91.62 171 TRP A C 1
ATOM 1359 O O . TRP A 1 171 ? 3.872 -10.037 -2.368 1.00 91.62 171 TRP A O 1
ATOM 1369 N N . CYS A 1 172 ? 3.653 -9.632 -0.181 1.00 89.19 172 CYS A N 1
ATOM 1370 C CA . CYS A 1 172 ? 5.081 -9.735 0.103 1.00 89.19 172 CYS A CA 1
ATOM 1371 C C . CYS A 1 172 ? 5.633 -11.165 -0.073 1.00 89.19 172 CYS A C 1
ATOM 1373 O O . CYS A 1 172 ? 6.850 -11.322 -0.171 1.00 89.19 172 CYS A O 1
ATOM 1375 N N . GLU A 1 173 ? 4.766 -12.177 -0.162 1.00 89.31 173 GLU A N 1
ATOM 1376 C CA . GLU A 1 173 ? 5.108 -13.560 -0.518 1.00 89.31 173 GLU A CA 1
ATOM 1377 C C . GLU A 1 173 ? 5.087 -13.816 -2.045 1.00 89.31 173 GLU A C 1
ATOM 1379 O O . GLU A 1 173 ? 5.578 -14.852 -2.495 1.00 89.31 173 GLU A O 1
ATOM 1384 N N . ASP A 1 174 ? 4.575 -12.882 -2.862 1.00 90.69 174 ASP A N 1
ATOM 1385 C CA . ASP A 1 174 ? 4.626 -12.950 -4.334 1.00 90.69 174 ASP A CA 1
ATOM 1386 C C . ASP A 1 174 ? 6.081 -12.815 -4.827 1.00 90.69 174 ASP A C 1
ATOM 1388 O O . ASP A 1 174 ? 6.877 -12.025 -4.308 1.00 90.69 174 ASP A O 1
ATOM 1392 N N . VAL A 1 175 ? 6.416 -13.555 -5.887 1.00 87.25 175 VAL A N 1
ATOM 1393 C CA . VAL A 1 175 ? 7.727 -13.585 -6.552 1.00 87.25 175 VAL A CA 1
ATOM 1394 C C . VAL A 1 175 ? 8.242 -12.177 -6.835 1.00 87.25 175 VAL A C 1
ATOM 1396 O O . VAL A 1 175 ? 9.406 -11.898 -6.565 1.00 87.25 175 VAL A O 1
ATOM 1399 N N . LEU A 1 176 ? 7.374 -11.268 -7.293 1.00 87.81 176 LEU A N 1
ATOM 1400 C CA . LEU A 1 176 ? 7.749 -9.874 -7.552 1.00 87.81 176 LEU A CA 1
ATOM 1401 C C . LEU A 1 176 ? 8.373 -9.204 -6.315 1.00 87.81 176 LEU A C 1
ATOM 1403 O O . LEU A 1 176 ? 9.379 -8.503 -6.421 1.00 87.81 176 LEU A O 1
ATOM 1407 N N . PHE A 1 177 ? 7.761 -9.385 -5.145 1.00 88.12 177 PHE A N 1
ATOM 1408 C CA . PHE A 1 177 ? 8.208 -8.770 -3.897 1.00 88.12 177 PHE A CA 1
ATOM 1409 C C . PHE A 1 177 ? 9.400 -9.495 -3.288 1.00 88.12 177 PHE A C 1
ATOM 1411 O O . PHE A 1 177 ? 10.288 -8.835 -2.745 1.00 88.12 177 PHE A O 1
ATOM 1418 N N . LEU A 1 178 ? 9.457 -10.818 -3.431 1.00 88.06 178 LEU A N 1
ATOM 1419 C CA . LEU A 1 178 ? 10.611 -11.611 -3.022 1.00 88.06 178 LEU A CA 1
ATOM 1420 C C . LEU A 1 178 ? 11.863 -11.208 -3.812 1.00 88.06 178 LEU A C 1
ATOM 1422 O O . LEU A 1 178 ? 12.893 -10.934 -3.202 1.00 88.06 178 LEU A O 1
ATOM 1426 N N . GLU A 1 179 ? 11.766 -11.066 -5.139 1.00 86.06 179 GLU A N 1
ATOM 1427 C CA . GLU A 1 179 ? 12.850 -10.552 -5.992 1.00 86.06 179 GLU A CA 1
ATOM 1428 C C . GLU A 1 179 ? 13.337 -9.175 -5.511 1.00 86.06 179 GLU A C 1
ATOM 1430 O O . GLU A 1 179 ? 14.535 -8.967 -5.312 1.00 86.06 179 GLU A O 1
ATOM 1435 N N . MET A 1 180 ? 12.407 -8.253 -5.231 1.00 84.88 180 MET A N 1
ATOM 1436 C CA . MET A 1 180 ? 12.728 -6.932 -4.669 1.00 84.88 180 MET A CA 1
ATOM 1437 C C . MET A 1 180 ? 13.366 -6.986 -3.277 1.00 84.88 180 MET A C 1
ATOM 1439 O O . MET A 1 180 ? 14.114 -6.075 -2.912 1.00 84.88 180 MET A O 1
ATOM 1443 N N . GLY A 1 181 ? 13.085 -8.022 -2.489 1.00 76.19 181 GLY A N 1
ATOM 1444 C CA . GLY A 1 181 ? 13.723 -8.271 -1.199 1.00 76.19 181 GLY A CA 1
ATOM 1445 C C . GLY A 1 181 ? 15.165 -8.767 -1.332 1.00 76.19 181 GLY A C 1
ATOM 1446 O O . GLY A 1 181 ? 16.022 -8.340 -0.562 1.00 76.19 181 GLY A O 1
ATOM 1447 N N . PHE A 1 182 ? 15.456 -9.617 -2.321 1.00 68.81 182 PHE A N 1
ATOM 1448 C CA . PHE A 1 182 ? 16.795 -10.182 -2.529 1.00 68.81 182 PHE A CA 1
ATOM 1449 C C . PHE A 1 182 ? 17.796 -9.177 -3.102 1.00 68.81 182 PHE A C 1
ATOM 1451 O O . PHE A 1 182 ? 18.937 -9.141 -2.645 1.00 68.81 182 PHE A O 1
ATOM 1458 N N . ASP A 1 183 ? 17.381 -8.314 -4.032 1.00 62.19 183 ASP A N 1
ATOM 1459 C CA . ASP A 1 183 ? 18.279 -7.316 -4.641 1.00 62.19 183 ASP A CA 1
ATOM 1460 C C . ASP A 1 183 ? 18.689 -6.193 -3.667 1.00 62.19 183 ASP A C 1
ATOM 1462 O O . ASP A 1 183 ? 19.640 -5.455 -3.919 1.00 62.19 183 ASP A O 1
ATOM 1466 N N . GLN A 1 184 ? 18.025 -6.088 -2.510 1.00 59.69 184 GLN A N 1
ATOM 1467 C CA . GLN A 1 184 ? 18.463 -5.235 -1.398 1.00 59.69 184 GLN A CA 1
ATOM 1468 C C . GLN A 1 184 ? 19.640 -5.838 -0.603 1.00 59.69 184 GLN A C 1
ATOM 1470 O O . GLN A 1 184 ? 20.233 -5.146 0.223 1.00 59.69 184 GLN A O 1
ATOM 1475 N N . ILE A 1 185 ? 19.993 -7.108 -0.844 1.00 53.22 185 ILE A N 1
ATOM 1476 C CA . ILE A 1 185 ? 21.046 -7.858 -0.135 1.00 53.22 185 ILE A CA 1
ATOM 1477 C C . ILE A 1 185 ? 22.392 -7.787 -0.886 1.00 53.22 185 ILE A C 1
ATOM 1479 O O . ILE A 1 185 ? 23.339 -8.453 -0.480 1.00 53.22 185 ILE A O 1
ATOM 1483 N N . ASP A 1 186 ? 22.532 -6.989 -1.956 1.00 44.75 186 ASP A N 1
ATOM 1484 C CA . ASP A 1 186 ? 23.794 -6.932 -2.710 1.00 44.75 186 ASP A CA 1
ATOM 1485 C C . ASP A 1 186 ? 24.978 -6.460 -1.819 1.00 44.75 186 ASP A C 1
ATOM 1487 O O . ASP A 1 186 ? 25.049 -5.283 -1.437 1.00 44.75 186 ASP A O 1
ATOM 1491 N N . PRO A 1 187 ? 25.945 -7.343 -1.480 1.00 43.12 187 PRO A N 1
ATOM 1492 C CA . PRO A 1 187 ? 27.053 -7.019 -0.582 1.00 43.12 187 PRO A CA 1
ATOM 1493 C C . PRO A 1 187 ? 28.075 -6.061 -1.207 1.00 43.12 187 PRO A C 1
ATOM 1495 O O . PRO A 1 187 ? 28.930 -5.532 -0.492 1.00 43.12 187 PRO A O 1
ATOM 1498 N N . PHE A 1 188 ? 28.021 -5.829 -2.524 1.00 43.94 188 PHE A N 1
ATOM 1499 C CA . PHE A 1 188 ? 29.015 -5.025 -3.239 1.00 43.94 188 PHE A CA 1
ATOM 1500 C C . PHE A 1 188 ? 28.774 -3.509 -3.156 1.00 43.94 188 PHE A C 1
ATOM 1502 O O . PHE A 1 188 ? 29.685 -2.740 -3.463 1.00 43.94 188 PHE A O 1
ATOM 1509 N N . LEU A 1 189 ? 27.611 -3.058 -2.669 1.00 46.31 189 LEU A N 1
ATOM 1510 C CA . LEU A 1 189 ? 27.322 -1.634 -2.421 1.00 46.31 189 LEU A CA 1
ATOM 1511 C C . LEU A 1 189 ? 27.635 -1.175 -0.989 1.00 46.31 189 LEU A C 1
ATOM 1513 O O . LEU A 1 189 ? 27.534 0.012 -0.684 1.00 46.31 189 LEU A O 1
ATOM 1517 N N . ASN A 1 190 ? 28.092 -2.075 -0.112 1.00 38.84 190 ASN A N 1
ATOM 1518 C CA . ASN A 1 190 ? 28.472 -1.723 1.261 1.00 38.84 190 ASN A CA 1
ATOM 1519 C C . ASN A 1 190 ? 29.890 -1.109 1.369 1.00 38.84 190 ASN A C 1
ATOM 1521 O O . ASN A 1 190 ? 30.422 -0.920 2.463 1.00 38.84 190 ASN A O 1
ATOM 1525 N N . GLY A 1 191 ? 30.520 -0.799 0.230 1.00 39.47 191 GLY A N 1
ATOM 1526 C CA . GLY A 1 191 ? 31.821 -0.145 0.138 1.00 39.47 191 GLY A CA 1
ATOM 1527 C C . GLY A 1 191 ? 31.700 1.296 -0.355 1.00 39.47 191 GLY A C 1
ATOM 1528 O O . GLY A 1 191 ? 31.718 1.541 -1.553 1.00 39.47 191 GLY A O 1
ATOM 1529 N N . ASN A 1 192 ? 31.670 2.249 0.577 1.00 41.84 192 ASN A N 1
ATOM 1530 C CA . ASN A 1 192 ? 31.866 3.688 0.352 1.00 41.84 192 ASN A CA 1
ATOM 1531 C C . ASN A 1 192 ? 30.829 4.443 -0.506 1.00 41.84 192 ASN A C 1
ATOM 1533 O O . ASN A 1 192 ? 31.098 4.819 -1.643 1.00 41.84 192 ASN A O 1
ATOM 1537 N N . SER A 1 193 ? 29.768 4.933 0.137 1.00 35.69 193 SER A N 1
ATOM 1538 C CA . SER A 1 193 ? 29.318 6.311 -0.114 1.00 35.69 193 SER A CA 1
ATOM 1539 C C . SER A 1 193 ? 28.564 6.863 1.091 1.00 35.69 193 SER A C 1
ATOM 1541 O O . SER A 1 193 ? 27.464 6.421 1.413 1.00 35.69 193 SER A O 1
ATOM 1543 N N . GLY A 1 194 ? 29.159 7.853 1.759 1.00 34.84 194 GLY A N 1
ATOM 1544 C CA . GLY A 1 194 ? 28.579 8.605 2.874 1.00 34.84 194 GLY A CA 1
ATOM 1545 C C . GLY A 1 194 ? 27.451 9.558 2.462 1.00 34.84 194 GLY A C 1
ATOM 1546 O O . GLY A 1 194 ? 27.453 10.713 2.872 1.00 34.84 194 GLY A O 1
ATOM 1547 N N . ALA A 1 195 ? 26.487 9.087 1.672 1.00 35.50 195 ALA A N 1
ATOM 1548 C CA . ALA A 1 195 ? 25.253 9.800 1.371 1.00 35.50 195 ALA A CA 1
ATOM 1549 C C . ALA A 1 195 ? 24.108 9.126 2.134 1.00 35.50 195 ALA A C 1
ATOM 1551 O O . ALA A 1 195 ? 23.415 8.244 1.636 1.00 35.50 195 ALA A O 1
ATOM 1552 N N . ARG A 1 196 ? 23.952 9.525 3.397 1.00 38.03 196 ARG A N 1
ATOM 1553 C CA . ARG A 1 196 ? 22.848 9.117 4.267 1.00 38.03 196 ARG A CA 1
ATOM 1554 C C . ARG A 1 196 ? 21.562 9.797 3.774 1.00 38.03 196 ARG A C 1
ATOM 1556 O O . ARG A 1 196 ? 21.196 10.858 4.268 1.00 38.03 196 ARG A O 1
ATOM 1563 N N . GLY A 1 197 ? 20.931 9.228 2.747 1.00 37.12 197 GLY A N 1
ATOM 1564 C CA . GLY A 1 197 ? 19.557 9.562 2.361 1.00 37.12 197 GLY A CA 1
ATOM 1565 C C . GLY A 1 197 ? 18.547 9.013 3.384 1.00 37.12 197 GLY A C 1
ATOM 1566 O O . GLY A 1 197 ? 18.913 8.154 4.187 1.00 37.12 197 GLY A O 1
ATOM 1567 N N . PRO A 1 198 ? 17.277 9.463 3.382 1.00 39.50 198 PRO A N 1
ATOM 1568 C CA . PRO A 1 198 ? 16.289 9.089 4.406 1.00 39.50 198 PRO A CA 1
ATOM 1569 C C . PRO A 1 198 ? 15.894 7.605 4.375 1.00 39.50 198 PRO A C 1
ATOM 1571 O O . PRO A 1 198 ? 15.290 7.099 5.315 1.00 39.50 198 PRO A O 1
ATOM 1574 N N . PHE A 1 199 ? 16.228 6.903 3.294 1.00 45.06 199 PHE A N 1
ATOM 1575 C CA . PHE A 1 199 ? 15.855 5.517 3.065 1.00 45.06 199 PHE A CA 1
ATOM 1576 C C . PHE A 1 199 ? 17.036 4.595 3.372 1.00 45.06 199 PHE A C 1
ATOM 1578 O O . PHE A 1 199 ? 17.698 4.089 2.470 1.00 45.06 199 PHE A O 1
ATOM 1585 N N . ASN A 1 200 ? 17.299 4.366 4.660 1.00 43.66 200 ASN A N 1
ATOM 1586 C CA . ASN A 1 200 ? 18.008 3.156 5.076 1.00 43.66 200 ASN A CA 1
ATOM 1587 C C . ASN A 1 200 ? 17.126 1.965 4.666 1.00 43.66 200 ASN A C 1
ATOM 1589 O O . ASN A 1 200 ? 16.147 1.664 5.349 1.00 43.66 200 ASN A O 1
ATOM 1593 N N . MET A 1 201 ? 17.430 1.336 3.528 1.00 50.38 201 MET A N 1
ATOM 1594 C CA . MET A 1 201 ? 16.797 0.084 3.111 1.00 50.38 201 MET A CA 1
ATOM 1595 C C . MET A 1 201 ? 17.144 -0.982 4.152 1.00 50.38 201 MET A C 1
ATOM 1597 O O . MET A 1 201 ? 18.284 -1.425 4.271 1.00 50.38 201 MET A O 1
ATOM 1601 N N . SER A 1 202 ? 16.166 -1.277 5.005 1.00 46.88 202 SER A N 1
ATOM 1602 C CA . SER A 1 202 ? 16.259 -2.303 6.034 1.00 46.88 202 SER A CA 1
ATOM 1603 C C . SER A 1 202 ? 16.154 -3.680 5.389 1.00 46.88 202 SER A C 1
ATOM 1605 O O . SER A 1 202 ? 15.513 -3.838 4.356 1.00 46.88 202 SER A O 1
ATOM 1607 N N . MET A 1 203 ? 16.760 -4.673 6.034 1.00 52.31 203 MET A N 1
ATOM 1608 C CA . MET A 1 203 ? 16.853 -6.079 5.631 1.00 52.31 203 MET A CA 1
ATOM 1609 C C . MET A 1 203 ? 15.494 -6.816 5.754 1.00 52.31 203 MET A C 1
ATOM 1611 O O . MET A 1 203 ? 15.408 -7.880 6.361 1.00 52.31 203 MET A O 1
ATOM 1615 N N . GLY A 1 204 ? 14.411 -6.207 5.267 1.00 63.66 204 GLY A N 1
ATOM 1616 C CA . GLY A 1 204 ? 13.033 -6.694 5.346 1.00 63.66 204 GLY A CA 1
ATOM 1617 C C . GLY A 1 204 ? 12.287 -6.503 4.025 1.00 63.66 204 GLY A C 1
ATOM 1618 O O . GLY A 1 204 ? 12.777 -5.829 3.119 1.00 63.66 204 GLY A O 1
ATOM 1619 N N . GLY A 1 205 ? 11.103 -7.112 3.905 1.00 78.44 205 GLY A N 1
ATOM 1620 C CA . GLY A 1 205 ? 10.247 -6.973 2.722 1.00 78.44 205 GLY A CA 1
ATOM 1621 C C . GLY A 1 205 ? 9.949 -5.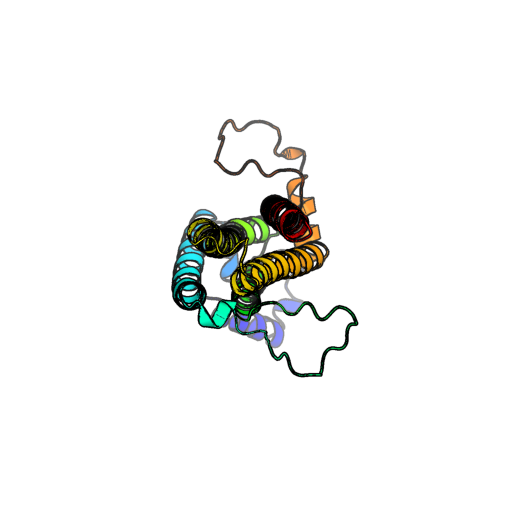508 2.369 1.00 78.44 205 GLY A C 1
ATOM 1622 O O . GLY A 1 205 ? 10.040 -4.618 3.214 1.00 78.44 205 GLY A O 1
ATOM 1623 N N . VAL A 1 206 ? 9.572 -5.247 1.111 1.00 88.88 206 VAL A N 1
ATOM 1624 C CA . VAL A 1 206 ? 9.407 -3.883 0.555 1.00 88.88 206 VAL A CA 1
ATOM 1625 C C . VAL A 1 206 ? 8.522 -2.974 1.422 1.00 88.88 206 VAL A C 1
ATOM 1627 O O . VAL A 1 206 ? 8.832 -1.785 1.560 1.00 88.88 206 VAL A O 1
ATOM 1630 N N . PHE A 1 207 ? 7.477 -3.548 2.035 1.00 92.31 207 PHE A N 1
ATOM 1631 C CA . PHE A 1 207 ? 6.525 -2.873 2.926 1.00 92.31 207 PHE A CA 1
ATOM 1632 C C . PHE A 1 207 ? 6.580 -3.350 4.390 1.00 92.31 207 PHE A C 1
ATOM 1634 O O . PHE A 1 207 ? 5.626 -3.181 5.144 1.00 92.31 207 PHE A O 1
ATOM 1641 N N . GLU A 1 208 ? 7.680 -3.973 4.816 1.00 91.62 208 GLU A N 1
ATOM 1642 C CA . GLU A 1 208 ? 7.819 -4.557 6.160 1.00 91.62 208 GLU A CA 1
ATOM 1643 C C . GLU A 1 208 ? 7.612 -3.529 7.284 1.00 91.62 208 GLU A C 1
ATOM 1645 O O . GLU A 1 208 ? 7.049 -3.842 8.334 1.00 91.62 208 GLU A O 1
ATOM 1650 N N . PHE A 1 209 ? 8.078 -2.295 7.078 1.00 92.56 209 PHE A N 1
ATOM 1651 C CA . PHE A 1 209 ? 7.896 -1.218 8.049 1.00 92.56 209 PHE A CA 1
ATOM 1652 C C . PHE A 1 209 ? 6.414 -0.860 8.195 1.00 92.56 209 PHE A C 1
ATOM 1654 O O . PHE A 1 209 ? 5.889 -0.804 9.304 1.00 92.56 209 PHE A O 1
ATOM 1661 N N . GLU A 1 210 ? 5.727 -0.684 7.073 1.00 95.81 210 GLU A N 1
ATOM 1662 C CA . GLU A 1 210 ? 4.319 -0.316 7.015 1.00 95.81 210 GLU A CA 1
ATOM 1663 C C . GLU A 1 210 ? 3.419 -1.428 7.581 1.00 95.81 210 GLU A C 1
ATOM 1665 O O . GLU A 1 210 ? 2.479 -1.149 8.326 1.00 95.81 210 GLU A O 1
ATOM 1670 N N . ILE A 1 211 ? 3.747 -2.696 7.302 1.00 95.44 211 ILE A N 1
ATOM 1671 C CA . ILE A 1 211 ? 3.078 -3.867 7.889 1.00 95.44 211 ILE A CA 1
ATOM 1672 C C . ILE A 1 211 ? 3.212 -3.848 9.417 1.00 95.44 211 ILE A C 1
ATOM 1674 O O . ILE A 1 211 ? 2.221 -4.033 10.123 1.00 95.44 211 ILE A O 1
ATOM 1678 N N . LYS A 1 212 ? 4.407 -3.569 9.953 1.00 95.75 212 LYS A N 1
ATOM 1679 C CA . LYS A 1 212 ? 4.628 -3.473 11.408 1.00 95.75 212 LYS A CA 1
ATOM 1680 C C . LYS A 1 212 ? 3.840 -2.343 12.059 1.00 95.75 212 LYS A C 1
ATOM 1682 O O . LYS A 1 212 ? 3.373 -2.507 13.185 1.00 95.75 212 LYS A O 1
ATOM 1687 N N . GLU A 1 213 ? 3.675 -1.216 11.378 1.00 96.12 213 GLU A N 1
ATOM 1688 C CA . GLU A 1 213 ? 2.871 -0.108 11.896 1.00 96.12 213 GLU A CA 1
ATOM 1689 C C . GLU A 1 213 ? 1.373 -0.453 11.926 1.00 96.12 213 GLU A C 1
ATOM 1691 O O . GLU A 1 213 ? 0.709 -0.178 12.927 1.00 96.12 213 GLU A O 1
ATOM 1696 N N . LEU A 1 214 ? 0.854 -1.161 10.915 1.00 96.00 214 LEU A N 1
ATOM 1697 C CA . LEU A 1 214 ? -0.507 -1.720 10.948 1.00 96.00 214 LEU A CA 1
ATOM 1698 C C . LEU A 1 214 ? -0.684 -2.727 12.096 1.00 96.00 214 LEU A C 1
ATOM 1700 O O . LEU A 1 214 ? -1.679 -2.673 12.825 1.00 96.00 214 LEU A O 1
ATOM 1704 N N . GLU A 1 215 ? 0.301 -3.606 12.312 1.00 95.50 215 GLU A N 1
ATOM 1705 C CA . GLU A 1 215 ? 0.273 -4.561 13.422 1.00 95.50 215 GLU A CA 1
ATOM 1706 C C . GLU A 1 215 ? 0.256 -3.868 14.785 1.00 95.50 215 GLU A C 1
ATOM 1708 O O . GLU A 1 215 ? -0.468 -4.304 15.688 1.00 95.50 215 GLU A O 1
ATOM 1713 N N . ARG A 1 216 ? 1.081 -2.825 14.947 1.00 96.44 216 ARG A N 1
ATOM 1714 C CA . ARG A 1 216 ? 1.166 -2.019 16.169 1.00 96.44 216 ARG A CA 1
ATOM 1715 C C . ARG A 1 216 ? -0.167 -1.348 16.448 1.00 96.44 216 ARG A C 1
ATOM 1717 O O . ARG A 1 216 ? -0.694 -1.516 17.544 1.00 96.44 216 ARG A O 1
ATOM 1724 N N . PHE A 1 217 ? -0.724 -0.668 15.448 1.00 95.75 217 PHE A N 1
ATOM 1725 C CA . PHE A 1 217 ? -2.033 -0.033 15.534 1.00 95.75 217 PHE A CA 1
ATOM 1726 C C . PHE A 1 217 ? -3.102 -1.030 15.987 1.00 95.75 217 PHE A C 1
ATOM 1728 O O . PHE A 1 217 ? -3.813 -0.783 16.959 1.00 95.75 217 PHE A O 1
ATOM 1735 N N . ARG A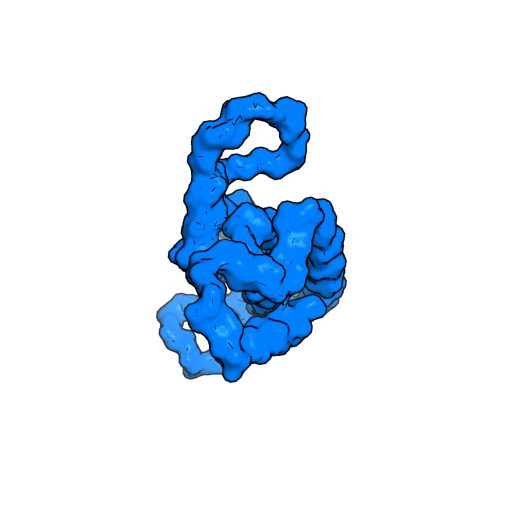 1 218 ? -3.180 -2.201 15.342 1.00 94.19 218 ARG A N 1
ATOM 1736 C CA . ARG A 1 218 ? -4.153 -3.240 15.705 1.00 94.19 218 ARG A CA 1
ATOM 1737 C C . ARG A 1 218 ? -3.988 -3.678 17.162 1.00 94.19 218 ARG A C 1
ATOM 1739 O O . ARG A 1 218 ? -4.981 -3.759 17.877 1.00 94.19 218 ARG A O 1
ATOM 1746 N N . LYS A 1 219 ? -2.760 -3.973 17.602 1.00 94.00 219 LYS A N 1
ATOM 1747 C CA . LYS A 1 219 ? -2.481 -4.422 18.980 1.00 94.00 219 LYS A CA 1
ATOM 1748 C C . LYS A 1 219 ? -2.903 -3.373 20.010 1.00 94.00 219 LYS A C 1
ATOM 1750 O O . LYS A 1 219 ? -3.610 -3.721 20.950 1.00 94.00 219 LYS A O 1
ATOM 1755 N N . GLU A 1 220 ? -2.531 -2.113 19.791 1.00 94.06 220 GLU A N 1
ATOM 1756 C CA . GLU A 1 220 ? -2.868 -0.999 20.685 1.00 94.06 220 GLU A CA 1
ATOM 1757 C C . GLU A 1 220 ? -4.385 -0.825 20.831 1.00 94.06 220 GLU A C 1
ATOM 1759 O O . GLU A 1 220 ? -4.912 -0.773 21.942 1.00 94.06 220 GLU A O 1
ATOM 1764 N N . TRP A 1 221 ? -5.116 -0.788 19.716 1.00 91.44 221 TRP A N 1
ATOM 1765 C CA . TRP A 1 221 ? -6.557 -0.541 19.753 1.00 91.44 221 TRP A CA 1
ATOM 1766 C C . TRP A 1 221 ? -7.370 -1.746 20.240 1.00 91.44 221 TRP A C 1
ATOM 1768 O O . TRP A 1 221 ? -8.390 -1.555 20.900 1.00 91.44 221 TRP A O 1
ATOM 1778 N N . VAL A 1 222 ? -6.913 -2.981 20.001 1.00 90.75 222 VAL A N 1
ATOM 1779 C CA . VAL A 1 222 ? -7.519 -4.183 20.608 1.00 90.75 222 VAL A CA 1
ATOM 1780 C C . VAL A 1 222 ? -7.361 -4.169 22.126 1.00 90.75 222 VAL A C 1
ATOM 1782 O O . VAL A 1 222 ? -8.315 -4.472 22.840 1.00 90.75 222 VAL A O 1
ATOM 1785 N N . GLU A 1 223 ? -6.183 -3.803 22.634 1.00 89.75 223 GLU A N 1
ATOM 1786 C CA . GLU A 1 223 ? -5.944 -3.698 24.075 1.00 89.75 223 GLU A CA 1
ATOM 1787 C C . GLU A 1 223 ? -6.859 -2.647 24.717 1.00 89.75 223 GLU A C 1
ATOM 1789 O O . GLU A 1 223 ? -7.521 -2.943 25.713 1.00 89.75 223 GLU A O 1
ATOM 1794 N N . LYS A 1 224 ? -6.996 -1.468 24.093 1.00 87.06 224 LYS A N 1
ATOM 1795 C CA . LYS A 1 224 ? -7.924 -0.417 24.545 1.00 87.06 224 LYS A CA 1
ATOM 1796 C C . LYS A 1 224 ? -9.383 -0.887 24.592 1.00 87.06 224 LYS A C 1
ATOM 1798 O O . LYS A 1 224 ? -10.067 -0.626 25.579 1.00 87.06 224 LYS A O 1
ATOM 1803 N N . ILE A 1 225 ? -9.860 -1.595 23.562 1.00 84.31 225 ILE A N 1
ATOM 1804 C CA . ILE A 1 225 ? -11.223 -2.160 23.545 1.00 84.31 225 ILE A CA 1
ATOM 1805 C C . ILE A 1 225 ? -11.407 -3.155 24.698 1.00 84.31 225 ILE A C 1
ATOM 1807 O O . ILE A 1 225 ? -12.386 -3.068 25.436 1.00 84.31 225 ILE A O 1
ATOM 1811 N N . ASN A 1 226 ? -10.457 -4.078 24.880 1.00 82.06 226 ASN A N 1
ATOM 1812 C CA . ASN A 1 226 ? -10.554 -5.123 25.899 1.00 82.06 226 ASN A CA 1
ATOM 1813 C C . ASN A 1 226 ? -10.588 -4.547 27.319 1.00 82.06 226 ASN A C 1
ATOM 1815 O O . ASN A 1 226 ? -11.395 -4.991 28.135 1.00 82.06 226 ASN A O 1
ATOM 1819 N N . ILE A 1 227 ? -9.752 -3.545 27.610 1.00 78.75 227 ILE A N 1
ATOM 1820 C CA . ILE A 1 227 ? -9.740 -2.868 28.913 1.00 78.75 227 ILE A CA 1
ATOM 1821 C C . ILE A 1 227 ? -11.118 -2.268 29.205 1.00 78.75 227 ILE A C 1
ATOM 1823 O O . ILE A 1 227 ? -11.675 -2.532 30.267 1.00 78.75 227 ILE A O 1
ATOM 1827 N N . ASN A 1 228 ? -11.701 -1.535 28.256 1.00 63.69 228 ASN A N 1
ATOM 1828 C CA . ASN A 1 228 ? -12.978 -0.851 28.471 1.00 63.69 228 ASN A CA 1
ATOM 1829 C C . ASN A 1 228 ? -14.167 -1.821 28.550 1.00 63.69 228 ASN A C 1
ATOM 1831 O O . ASN A 1 228 ? -15.024 -1.655 29.412 1.00 63.69 228 ASN A O 1
ATOM 1835 N N . SER A 1 229 ? -14.157 -2.906 27.768 1.00 58.97 229 SER A N 1
ATOM 1836 C CA . SER A 1 229 ? -15.183 -3.958 27.859 1.00 58.97 229 SER A CA 1
ATOM 1837 C C . SER A 1 229 ? -15.193 -4.702 29.205 1.00 58.97 229 SER A C 1
ATOM 1839 O O . SER A 1 229 ? -16.229 -5.206 29.630 1.00 58.97 229 SER A O 1
ATOM 1841 N N . CYS A 1 230 ? -14.058 -4.752 29.912 1.00 56.56 230 CYS A N 1
ATOM 1842 C CA . CYS A 1 230 ? -13.972 -5.348 31.248 1.00 56.56 230 CYS A CA 1
ATOM 1843 C C . CYS A 1 230 ? -14.522 -4.432 32.356 1.00 56.56 230 CYS A C 1
ATOM 1845 O O . CYS A 1 230 ? -14.889 -4.936 33.416 1.00 56.56 230 CYS A O 1
ATOM 1847 N N . PHE A 1 231 ? -14.582 -3.112 32.141 1.00 54.28 231 PHE A N 1
ATOM 1848 C CA . PHE A 1 231 ? -15.083 -2.157 33.137 1.00 54.28 231 PHE A CA 1
ATOM 1849 C C . PHE A 1 231 ? -16.615 -2.039 33.165 1.00 54.28 231 PHE A C 1
ATOM 1851 O O . PHE A 1 231 ? -17.155 -1.637 34.189 1.00 54.28 231 PHE A O 1
ATOM 1858 N N . GLU A 1 232 ? -17.321 -2.439 32.104 1.00 49.62 232 GLU A N 1
ATOM 1859 C CA . GLU A 1 232 ? -18.797 -2.438 32.049 1.00 49.62 232 GLU A CA 1
ATOM 1860 C C . GLU A 1 232 ? -19.445 -3.698 32.661 1.00 49.62 232 GLU A C 1
ATOM 1862 O O . GLU A 1 232 ? -20.666 -3.792 32.764 1.00 49.62 232 GLU A O 1
ATOM 1867 N N . GLY A 1 233 ? -18.635 -4.675 33.085 1.00 47.44 233 GLY A N 1
ATOM 1868 C CA . GLY A 1 233 ? -19.083 -5.937 33.687 1.00 47.44 233 GLY A CA 1
ATOM 1869 C C . GLY A 1 233 ? -19.157 -5.967 35.223 1.00 47.44 233 GLY A C 1
ATOM 1870 O O . GLY A 1 233 ? -19.278 -7.062 35.778 1.00 47.44 233 GLY A O 1
ATOM 1871 N N . ILE A 1 234 ? -19.047 -4.821 35.910 1.00 40.97 234 ILE A N 1
ATOM 1872 C CA . ILE A 1 234 ? -19.134 -4.669 37.382 1.00 40.97 234 ILE A CA 1
ATOM 1873 C C . ILE A 1 234 ? -20.243 -3.675 37.722 1.00 40.97 234 ILE A C 1
ATOM 1875 O O . ILE A 1 234 ? -21.020 -3.974 38.659 1.00 40.97 234 ILE A O 1
#

Secondary structure (DSSP, 8-state):
-HHHHHHHHHHHHHTTHHHHS-TTTTTTTTSGGGHHHH-HHHHHHHHHHHHHHHHHHHHHHHT-HHHHHSB----TTS--S-----BHHHHHHHHHHHHHHHHHTTSSSHHHHHHHIIIIIHHHHHHHHHHHHHHHHHHHHTTGGGSHHHHHHHHHHHHHHHHHHHHHHHHHTSHHHHHHHHGGG-GGGSSS-----S----SS-TTHHHHHHHHHHHHHHHHHHHHHHHHTT-